Protein AF-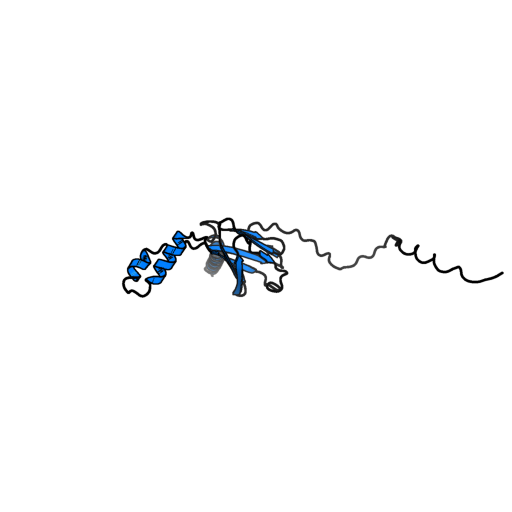A0A2V8QCX3-F1 (afdb_monomer_lite)

pLDDT: mean 70.89, std 20.37, range [37.56, 96.25]

Sequence (192 aa):
MKHTKYFTLAVVAAAVFAFAQIAQGQTEGKLANMTAGTGSVRWDIAVSNAGGTLTITAPDGRVFRKAFRGGASPEINLSDKQFDSLPDGVYNYELRLTPVLTAAQKEALMKARGNDDDPESERAARKRPSIPAMSQSGSFAIVNGGIIGPGAIEGQRTASKPAGETTQPQPTRVSANTVQRLRNHRFSLLRT

Foldseek 3Di:
DPCPVVVVVVVVVVVVVVVVVQPPQAPPDCQWDWAFEFFKIKTHGPDFFQWWKKWKAAPVRDIDIDTTGTPDIDMDGCPDPVNDPGDWDKMKMKIWTHHDDDPVLVVLVVVLVVCPPPPCSVVVVVVRDDDDGPMGMHMWTADPSGIGDVNYDPPPPPPPPDDDDDDDDDDDDDDPPPPPPPPPPDDDDDDD

Structure (mmCIF, N/CA/C/O backbone):
data_AF-A0A2V8QCX3-F1
#
_entry.id   AF-A0A2V8QCX3-F1
#
loop_
_atom_site.group_PDB
_atom_site.id
_atom_site.type_symbol
_atom_site.label_atom_id
_atom_site.label_alt_id
_atom_site.label_comp_id
_atom_site.label_asym_id
_atom_site.label_entity_id
_atom_site.label_seq_id
_atom_site.pdbx_PDB_ins_code
_atom_site.Cartn_x
_atom_site.Cartn_y
_atom_site.Cartn_z
_atom_site.occupancy
_atom_site.B_iso_or_equiv
_atom_site.auth_seq_id
_atom_site.auth_comp_id
_atom_site.auth_asym_id
_atom_site.auth_atom_id
_atom_site.pdbx_PDB_model_num
ATOM 1 N N . MET A 1 1 ? 11.013 -42.304 -29.923 1.00 48.66 1 MET A N 1
ATOM 2 C CA . MET A 1 1 ? 11.057 -40.831 -29.747 1.00 48.66 1 MET A CA 1
ATOM 3 C C . MET A 1 1 ? 9.658 -40.194 -29.855 1.00 48.66 1 MET A C 1
ATOM 5 O O . MET A 1 1 ? 9.438 -39.339 -30.701 1.00 48.66 1 MET A O 1
ATOM 9 N N . LYS A 1 2 ? 8.681 -40.610 -29.028 1.00 52.16 2 LYS A N 1
ATOM 10 C CA . LYS A 1 2 ? 7.285 -40.108 -29.094 1.00 52.16 2 LYS A CA 1
ATOM 11 C C . LYS A 1 2 ? 6.838 -39.300 -27.863 1.00 52.16 2 LYS A C 1
ATOM 13 O O . LYS A 1 2 ? 5.790 -38.676 -27.916 1.00 52.16 2 LYS A O 1
ATOM 18 N N . HIS A 1 3 ? 7.638 -39.244 -26.794 1.00 51.00 3 HIS A N 1
ATOM 19 C CA . HIS A 1 3 ? 7.240 -38.608 -25.525 1.00 51.00 3 HIS A CA 1
ATOM 20 C C . HIS A 1 3 ? 7.735 -37.163 -25.343 1.00 51.00 3 HIS A C 1
ATOM 22 O O . HIS A 1 3 ? 7.230 -36.443 -24.489 1.00 51.00 3 HIS A O 1
ATOM 28 N N . THR A 1 4 ? 8.655 -36.690 -26.189 1.00 50.56 4 THR A N 1
ATOM 29 C CA . THR A 1 4 ? 9.273 -35.358 -26.062 1.00 50.56 4 THR A CA 1
ATOM 30 C C . THR A 1 4 ? 8.287 -34.208 -26.299 1.00 50.56 4 THR A C 1
ATOM 32 O O . THR A 1 4 ? 8.430 -33.146 -25.701 1.00 50.56 4 THR A O 1
ATOM 35 N N . LYS A 1 5 ? 7.253 -34.430 -27.126 1.00 46.97 5 LYS A N 1
ATOM 36 C CA . LYS A 1 5 ? 6.217 -33.430 -27.449 1.00 46.97 5 LYS A CA 1
ATOM 37 C C . LYS A 1 5 ? 5.208 -33.230 -26.313 1.00 46.97 5 LYS A C 1
ATOM 39 O O . LYS A 1 5 ? 4.736 -32.122 -26.095 1.00 46.97 5 LYS A O 1
ATOM 44 N N . TYR A 1 6 ? 4.909 -34.291 -25.565 1.00 52.97 6 TYR A N 1
ATOM 45 C CA . TYR A 1 6 ? 3.999 -34.222 -24.417 1.00 52.97 6 TYR A CA 1
ATOM 46 C C . TYR A 1 6 ? 4.675 -33.585 -23.198 1.00 52.97 6 TYR A C 1
ATOM 48 O O . TYR A 1 6 ? 4.024 -32.884 -22.430 1.00 52.97 6 TYR A O 1
ATOM 56 N N . PHE A 1 7 ? 5.993 -33.761 -23.068 1.00 48.50 7 PHE A N 1
ATOM 57 C CA . PHE A 1 7 ? 6.780 -33.144 -22.002 1.00 48.50 7 PHE A CA 1
ATOM 58 C C . PHE A 1 7 ? 6.905 -31.621 -22.177 1.00 48.50 7 PHE A C 1
ATOM 60 O O . PHE A 1 7 ? 6.760 -30.873 -21.217 1.00 48.50 7 PHE A O 1
ATOM 67 N N . THR A 1 8 ? 7.088 -31.139 -23.411 1.00 52.72 8 THR A N 1
ATOM 68 C CA . THR A 1 8 ? 7.124 -29.692 -23.705 1.00 52.72 8 THR A CA 1
ATOM 69 C C . THR A 1 8 ? 5.761 -29.024 -23.521 1.00 52.72 8 THR A C 1
ATOM 71 O O . THR A 1 8 ? 5.697 -27.919 -22.989 1.00 52.72 8 THR A O 1
ATOM 74 N N . LEU A 1 9 ? 4.663 -29.702 -23.874 1.00 49.34 9 LEU A N 1
ATOM 75 C CA . LEU A 1 9 ? 3.309 -29.176 -23.666 1.00 49.34 9 LEU A CA 1
ATOM 76 C C . LEU A 1 9 ? 2.955 -29.043 -22.171 1.00 49.34 9 LEU A C 1
ATOM 78 O O . LEU A 1 9 ? 2.335 -28.062 -21.764 1.00 49.34 9 LEU A O 1
ATOM 82 N N . ALA A 1 10 ? 3.390 -30.001 -21.346 1.00 52.31 10 ALA A N 1
ATOM 83 C CA . ALA A 1 10 ? 3.157 -29.986 -19.902 1.00 52.31 10 ALA A CA 1
ATOM 84 C C . ALA A 1 10 ? 3.918 -28.853 -19.185 1.00 52.31 10 ALA A C 1
ATOM 86 O O . ALA A 1 10 ? 3.377 -28.230 -18.273 1.00 52.31 10 ALA A O 1
ATOM 87 N N . VAL A 1 11 ? 5.140 -28.532 -19.628 1.00 55.31 11 VAL A N 1
ATOM 88 C CA . VAL A 1 11 ? 5.944 -27.435 -19.057 1.00 55.31 11 VAL A CA 1
ATOM 89 C C . VAL A 1 11 ? 5.349 -26.062 -19.392 1.00 55.31 11 VAL A C 1
ATOM 91 O O . VAL A 1 11 ? 5.301 -25.188 -18.528 1.00 55.31 11 VAL A O 1
ATOM 94 N N . VAL A 1 12 ? 4.823 -25.875 -20.607 1.00 56.34 12 VAL A N 1
ATOM 95 C CA . VAL A 1 12 ? 4.142 -24.624 -20.989 1.00 56.34 12 VAL A CA 1
ATOM 96 C C . VAL A 1 12 ? 2.838 -24.441 -20.204 1.00 56.34 12 VAL A C 1
ATOM 98 O O . VAL A 1 12 ? 2.567 -23.344 -19.721 1.00 56.34 12 VAL A O 1
ATOM 101 N N . ALA A 1 13 ? 2.058 -25.508 -19.998 1.00 52.94 13 ALA A N 1
ATOM 102 C CA . ALA A 1 13 ? 0.833 -25.443 -19.198 1.00 52.94 13 ALA A CA 1
ATOM 103 C C . ALA A 1 13 ? 1.108 -25.107 -17.718 1.00 52.94 13 ALA A C 1
ATOM 105 O O . ALA 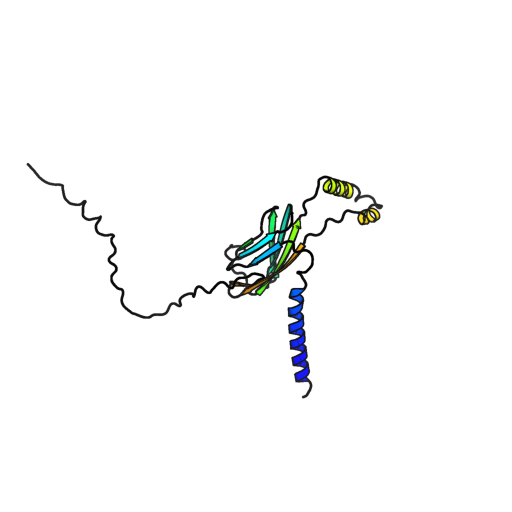A 1 13 ? 0.381 -24.309 -17.126 1.00 52.94 13 ALA A O 1
ATOM 106 N N . ALA A 1 14 ? 2.186 -25.645 -17.137 1.00 52.38 14 ALA A N 1
ATOM 107 C CA . ALA A 1 14 ? 2.608 -25.315 -15.775 1.00 52.38 14 ALA A CA 1
ATOM 108 C C . ALA A 1 14 ? 3.078 -23.853 -15.639 1.00 52.38 14 ALA A C 1
ATOM 110 O O . ALA A 1 14 ? 2.770 -23.200 -14.642 1.00 52.38 14 ALA A O 1
ATOM 111 N N . ALA A 1 15 ? 3.756 -23.308 -16.656 1.00 52.41 15 ALA A N 1
ATOM 112 C CA . ALA A 1 15 ? 4.163 -21.903 -16.672 1.00 52.41 15 ALA A CA 1
ATOM 113 C C . ALA A 1 15 ? 2.956 -20.949 -16.736 1.00 52.41 15 ALA A C 1
ATOM 115 O O . ALA A 1 15 ? 2.920 -19.960 -16.009 1.00 52.41 15 ALA A O 1
ATOM 116 N N . VAL A 1 16 ? 1.924 -21.265 -17.529 1.00 54.12 16 VAL A N 1
ATOM 117 C CA . VAL A 1 16 ? 0.690 -20.456 -17.599 1.00 54.12 16 VAL A CA 1
ATOM 118 C C . VAL A 1 16 ? -0.094 -20.502 -16.278 1.00 54.12 16 VAL A C 1
ATOM 120 O O . VAL A 1 16 ? -0.638 -19.484 -15.849 1.00 54.12 16 VAL A O 1
ATOM 123 N N . PHE A 1 17 ? -0.102 -21.643 -15.581 1.00 46.66 17 PHE A N 1
ATOM 124 C CA . PHE A 1 17 ? -0.777 -21.771 -14.284 1.00 46.66 17 PHE A CA 1
ATOM 125 C C . PHE A 1 17 ? -0.072 -20.997 -13.155 1.00 46.66 17 PHE A C 1
ATOM 127 O O . PHE A 1 17 ? -0.740 -20.486 -12.257 1.00 46.66 17 PHE A O 1
ATOM 134 N N . ALA A 1 18 ? 1.257 -20.844 -13.220 1.00 47.25 18 ALA A N 1
ATOM 135 C CA . ALA A 1 18 ? 2.018 -20.044 -12.258 1.00 47.25 18 ALA A CA 1
ATOM 136 C C . ALA A 1 18 ? 1.748 -18.530 -12.390 1.00 47.25 18 ALA A C 1
ATOM 138 O O . ALA A 1 18 ? 1.735 -17.824 -11.384 1.00 47.25 18 ALA A O 1
ATOM 139 N N . PHE A 1 19 ? 1.458 -18.030 -13.598 1.00 48.69 19 PHE A N 1
ATOM 140 C CA . PHE A 1 19 ? 1.077 -16.624 -13.804 1.00 48.69 19 PHE A CA 1
ATOM 141 C C . PHE A 1 19 ? -0.384 -16.324 -13.421 1.00 48.69 19 PHE A C 1
ATOM 143 O O . PHE A 1 19 ? -0.695 -15.199 -13.033 1.00 48.69 19 PHE A O 1
ATOM 150 N N . ALA A 1 20 ? -1.285 -17.311 -13.469 1.00 43.12 20 ALA A N 1
ATOM 151 C CA . ALA A 1 20 ? -2.703 -17.116 -13.144 1.00 43.12 20 ALA A CA 1
ATOM 152 C C . ALA A 1 20 ? -2.982 -16.911 -11.638 1.00 43.12 20 ALA A C 1
ATOM 154 O O . ALA A 1 20 ? -4.004 -16.331 -11.271 1.00 43.12 20 ALA A O 1
ATOM 155 N N . GLN A 1 21 ? -2.062 -17.324 -10.758 1.00 44.06 21 GLN A N 1
ATOM 156 C CA . GLN A 1 21 ? -2.172 -17.118 -9.304 1.00 44.06 21 GLN A CA 1
ATOM 157 C C . GLN A 1 21 ? -2.014 -15.641 -8.886 1.00 44.06 21 GLN A C 1
ATOM 159 O O . GLN A 1 21 ? -2.349 -15.277 -7.764 1.00 44.06 21 GLN A O 1
ATOM 164 N N . ILE A 1 22 ? -1.567 -14.762 -9.791 1.00 51.12 22 ILE A N 1
ATOM 165 C CA . ILE A 1 22 ? -1.372 -13.326 -9.524 1.00 51.12 22 ILE A CA 1
ATOM 166 C C . ILE A 1 22 ? -2.720 -12.575 -9.413 1.00 51.12 22 ILE A C 1
ATOM 168 O O . ILE A 1 22 ? -2.787 -11.481 -8.860 1.00 51.12 22 ILE A O 1
ATOM 172 N N . ALA A 1 23 ? -3.828 -13.165 -9.880 1.00 46.44 23 ALA A N 1
ATOM 173 C CA . ALA A 1 23 ? -5.129 -12.490 -9.942 1.00 46.44 23 ALA A CA 1
ATOM 174 C C . ALA A 1 23 ? -6.023 -12.660 -8.694 1.00 46.44 23 ALA A C 1
ATOM 176 O O . ALA A 1 23 ? -7.024 -11.956 -8.570 1.00 46.44 23 ALA A O 1
ATOM 177 N N . GLN A 1 24 ? -5.709 -13.571 -7.764 1.00 42.44 24 GLN A N 1
ATOM 178 C CA . GLN A 1 24 ? -6.655 -13.957 -6.700 1.00 42.44 24 GLN A CA 1
ATOM 179 C C . GLN A 1 24 ? -6.600 -13.103 -5.415 1.00 42.44 24 GLN A C 1
ATOM 181 O O . GLN A 1 24 ? -7.302 -13.403 -4.456 1.00 42.44 24 GLN A O 1
ATOM 186 N N . GLY A 1 25 ? -5.826 -12.013 -5.383 1.00 44.59 25 GLY A N 1
ATOM 187 C CA . GLY A 1 25 ? -5.695 -11.155 -4.192 1.00 44.59 25 GLY A CA 1
ATOM 188 C C . GLY A 1 25 ? -6.652 -9.956 -4.095 1.00 44.59 25 GLY A C 1
ATOM 189 O O . GLY A 1 25 ? -6.566 -9.208 -3.124 1.00 44.59 25 GLY A O 1
ATOM 190 N N . GLN A 1 26 ? -7.522 -9.712 -5.087 1.00 49.50 26 GLN A N 1
ATOM 191 C CA . GLN A 1 26 ? -8.236 -8.425 -5.213 1.00 49.50 26 GLN A CA 1
ATOM 192 C C . GLN A 1 26 ? -9.721 -8.406 -4.803 1.00 49.50 26 GLN A C 1
ATOM 194 O O . GLN A 1 26 ? -10.343 -7.347 -4.902 1.00 49.50 26 GLN A O 1
ATOM 199 N N . THR A 1 27 ? -10.317 -9.510 -4.345 1.00 42.69 27 THR A N 1
ATOM 200 C CA . THR A 1 27 ? -11.787 -9.660 -4.424 1.00 42.69 27 THR A CA 1
ATOM 201 C C . THR A 1 27 ? -12.593 -9.649 -3.127 1.00 42.69 27 THR A C 1
ATOM 203 O O . THR A 1 27 ? -13.779 -9.953 -3.189 1.00 42.69 27 THR A O 1
ATOM 206 N N . GLU A 1 28 ? -12.053 -9.216 -1.986 1.00 47.88 28 GLU A N 1
ATOM 207 C CA . GLU A 1 28 ? -12.898 -8.907 -0.818 1.00 47.88 28 GLU A CA 1
ATOM 208 C C . GLU A 1 28 ? -12.507 -7.568 -0.178 1.00 47.88 28 GLU A C 1
ATOM 210 O O . GLU A 1 28 ? -11.423 -7.411 0.373 1.00 47.88 28 GLU A O 1
ATOM 215 N N . GLY A 1 29 ? -13.405 -6.578 -0.285 1.00 63.12 29 GLY A N 1
ATOM 216 C CA . GLY A 1 29 ? -13.311 -5.288 0.407 1.00 63.12 29 GLY A CA 1
ATOM 217 C C . GLY A 1 29 ? -12.163 -4.386 -0.054 1.00 63.12 29 GLY A C 1
ATOM 218 O O . GLY A 1 29 ? -11.187 -4.210 0.665 1.00 63.12 29 GLY A O 1
ATOM 219 N N . LYS A 1 30 ? -12.288 -3.751 -1.228 1.00 83.38 30 LYS A N 1
ATOM 220 C CA . LYS A 1 30 ? -11.299 -2.774 -1.720 1.00 83.38 30 LYS A CA 1
ATOM 221 C C . LYS A 1 30 ? -11.122 -1.626 -0.712 1.00 83.38 30 LYS A C 1
ATOM 223 O O . LYS A 1 30 ? -12.008 -0.790 -0.558 1.00 83.38 30 LYS A O 1
ATOM 228 N N . LEU A 1 31 ? -9.970 -1.581 -0.043 1.00 89.19 31 LEU A N 1
ATOM 229 C CA . LEU A 1 31 ? -9.630 -0.579 0.975 1.00 89.19 31 LEU A CA 1
ATOM 230 C C . LEU A 1 31 ? -8.990 0.670 0.363 1.00 89.19 31 LEU A C 1
ATOM 232 O O . LEU A 1 31 ? -9.136 1.770 0.894 1.00 89.19 31 LEU A O 1
ATOM 236 N N . ALA A 1 32 ? -8.268 0.498 -0.742 1.00 91.75 32 ALA A N 1
ATOM 237 C CA . ALA A 1 32 ? -7.566 1.555 -1.448 1.00 91.75 32 ALA A CA 1
ATOM 238 C C . ALA A 1 32 ? -7.547 1.328 -2.966 1.00 91.75 32 ALA A C 1
ATOM 240 O O . ALA A 1 32 ? -7.506 0.194 -3.459 1.00 91.75 32 ALA A O 1
ATOM 241 N N . ASN A 1 33 ? -7.527 2.430 -3.711 1.00 91.81 33 ASN A N 1
ATOM 242 C CA . ASN A 1 33 ? -7.246 2.451 -5.140 1.00 91.81 33 ASN A CA 1
ATOM 243 C C . ASN A 1 33 ? -5.743 2.653 -5.337 1.00 91.81 33 ASN A C 1
ATOM 245 O O . ASN A 1 33 ? -5.200 3.645 -4.869 1.00 91.81 33 ASN A O 1
ATOM 249 N N . MET A 1 34 ? -5.072 1.727 -6.021 1.00 91.56 34 MET A N 1
ATOM 250 C CA . MET A 1 34 ? -3.689 1.941 -6.441 1.00 91.56 34 MET A CA 1
ATOM 251 C C . MET A 1 34 ? -3.677 2.592 -7.822 1.00 91.56 34 MET A C 1
ATOM 253 O O . MET A 1 34 ? -4.361 2.116 -8.727 1.00 91.56 34 MET A O 1
ATOM 257 N N . THR A 1 35 ? -2.884 3.645 -7.972 1.00 91.19 35 THR A N 1
ATOM 258 C CA . THR A 1 35 ? -2.628 4.332 -9.237 1.00 91.19 35 THR A CA 1
ATOM 259 C C . THR A 1 35 ? -1.131 4.335 -9.510 1.00 91.19 35 THR A C 1
ATOM 261 O O . THR A 1 35 ? -0.349 4.799 -8.676 1.00 91.19 35 THR A O 1
ATOM 264 N N . ALA A 1 36 ? -0.739 3.827 -10.674 1.00 89.31 36 ALA A N 1
ATOM 265 C CA . ALA A 1 36 ? 0.634 3.868 -11.161 1.00 89.31 36 ALA A CA 1
ATOM 266 C C . ALA A 1 36 ? 0.794 5.011 -12.176 1.00 89.31 36 ALA A C 1
ATOM 268 O O . ALA A 1 36 ? 0.060 5.078 -13.160 1.00 89.31 36 ALA A O 1
ATOM 269 N N . GLY A 1 37 ? 1.735 5.918 -11.920 1.00 85.12 37 GLY A N 1
ATOM 270 C CA . GLY A 1 37 ? 2.143 6.986 -12.832 1.00 85.12 37 GLY A CA 1
ATOM 271 C C . GLY A 1 37 ? 3.518 6.721 -13.450 1.00 85.12 37 GLY A C 1
ATOM 272 O O . GLY A 1 37 ? 4.116 5.669 -13.252 1.00 85.12 37 GLY A O 1
ATOM 273 N N . THR A 1 38 ? 4.057 7.706 -14.172 1.00 81.06 38 THR A N 1
ATOM 274 C CA . THR A 1 38 ? 5.325 7.576 -14.919 1.00 81.06 38 THR A CA 1
ATOM 275 C C . THR A 1 38 ? 6.550 7.314 -14.032 1.00 81.06 38 THR A C 1
ATOM 277 O O . THR A 1 38 ? 7.528 6.747 -14.503 1.00 81.06 38 THR A O 1
ATOM 280 N N . GLY A 1 39 ? 6.511 7.698 -12.755 1.00 86.69 39 GLY A N 1
ATOM 281 C CA . GLY A 1 39 ? 7.615 7.483 -11.811 1.00 86.69 39 GLY A CA 1
ATOM 282 C C . GLY A 1 39 ? 7.179 7.362 -10.354 1.00 86.69 39 GLY A C 1
ATOM 283 O O . GLY A 1 39 ? 8.026 7.351 -9.466 1.00 86.69 39 GLY A O 1
ATOM 284 N N . SER A 1 40 ? 5.873 7.272 -10.091 1.00 91.38 40 SER A N 1
ATOM 285 C CA . SER A 1 40 ? 5.362 7.066 -8.741 1.00 91.38 40 SER A CA 1
ATOM 286 C C . SER A 1 40 ? 4.184 6.103 -8.702 1.00 91.38 40 SER A C 1
ATOM 288 O O . SER A 1 40 ? 3.437 5.951 -9.670 1.00 91.38 40 SER A O 1
ATOM 290 N N . VAL A 1 41 ? 4.034 5.430 -7.564 1.00 92.94 41 VAL A N 1
ATOM 291 C CA . VAL A 1 41 ? 2.854 4.626 -7.235 1.00 92.94 41 VAL A CA 1
ATOM 292 C C . VAL A 1 41 ? 2.212 5.226 -6.007 1.00 92.94 41 VAL A C 1
ATOM 294 O O . VAL A 1 41 ? 2.880 5.439 -4.994 1.00 92.94 41 VAL A O 1
ATOM 297 N N . ARG A 1 42 ? 0.909 5.468 -6.092 1.00 94.00 42 ARG A N 1
ATOM 298 C CA . ARG A 1 42 ? 0.112 6.044 -5.016 1.00 94.00 42 ARG A CA 1
ATOM 299 C C . ARG A 1 42 ? -1.055 5.132 -4.675 1.00 94.00 42 ARG A C 1
ATOM 301 O O . ARG A 1 42 ? -1.638 4.500 -5.555 1.00 94.00 42 ARG A O 1
ATOM 308 N N . TRP A 1 43 ? -1.390 5.078 -3.391 1.00 94.50 43 TRP A N 1
ATOM 309 C CA . TRP A 1 43 ? -2.552 4.357 -2.885 1.00 94.50 43 TRP A CA 1
ATOM 310 C C . TRP A 1 43 ? -3.526 5.345 -2.244 1.00 94.50 43 TRP A C 1
ATOM 312 O O . TRP A 1 43 ? -3.267 5.882 -1.167 1.00 94.50 43 TRP A O 1
ATOM 322 N N . ASP A 1 44 ? -4.662 5.565 -2.897 1.00 93.19 44 ASP A N 1
ATOM 323 C CA . ASP A 1 44 ? -5.748 6.396 -2.386 1.00 93.19 44 ASP A CA 1
ATOM 324 C C . ASP A 1 44 ? -6.664 5.557 -1.497 1.00 93.19 44 ASP A C 1
ATOM 326 O O . ASP A 1 44 ? -7.392 4.680 -1.972 1.00 93.19 44 ASP A O 1
ATOM 330 N N . ILE A 1 45 ? -6.613 5.809 -0.189 1.00 93.62 45 ILE A N 1
ATOM 331 C CA . ILE A 1 45 ? -7.384 5.051 0.798 1.00 93.62 45 ILE A CA 1
ATOM 332 C C . ILE A 1 45 ? -8.859 5.468 0.737 1.00 93.62 45 ILE A C 1
ATOM 334 O O . ILE A 1 45 ? -9.191 6.628 0.963 1.00 93.62 45 ILE A O 1
ATOM 338 N N . ALA A 1 46 ? -9.746 4.513 0.457 1.00 90.69 46 ALA A N 1
ATOM 339 C CA . ALA A 1 46 ? -11.181 4.746 0.275 1.00 90.69 46 ALA A CA 1
ATOM 340 C C . ALA A 1 46 ? -12.001 4.569 1.567 1.00 90.69 46 ALA A C 1
ATOM 342 O O . ALA A 1 46 ? -13.186 4.896 1.604 1.00 90.69 46 ALA A O 1
ATOM 343 N N . VAL A 1 47 ? -11.384 4.043 2.627 1.00 89.75 47 VAL A N 1
ATOM 344 C CA . VAL A 1 47 ? -12.038 3.712 3.902 1.00 89.75 47 VAL A CA 1
ATOM 345 C C . VAL A 1 47 ? -11.487 4.546 5.059 1.00 89.75 47 VAL A C 1
ATOM 347 O O . VAL A 1 47 ? -10.309 4.916 5.080 1.00 89.75 47 VAL A O 1
ATOM 350 N N . SER A 1 48 ? -12.327 4.816 6.063 1.00 89.94 48 SER A N 1
ATOM 351 C CA . SER A 1 48 ? -11.899 5.517 7.280 1.00 89.94 48 SER A CA 1
ATOM 352 C C . SER A 1 48 ? -10.841 4.706 8.031 1.00 89.94 48 SER A C 1
ATOM 354 O O . SER A 1 48 ? -11.007 3.509 8.266 1.00 89.94 48 SER A O 1
ATOM 356 N N . ASN A 1 49 ? -9.736 5.356 8.392 1.00 91.56 49 ASN A N 1
ATOM 357 C CA . ASN A 1 49 ? -8.582 4.724 9.020 1.00 91.56 49 ASN A CA 1
ATOM 358 C C . ASN A 1 49 ? -7.837 5.719 9.923 1.00 91.56 49 ASN A C 1
ATOM 360 O O . ASN A 1 49 ? -7.859 6.929 9.702 1.00 91.56 49 ASN A O 1
ATOM 364 N N . ALA A 1 50 ? -7.141 5.194 10.929 1.00 91.56 50 ALA A N 1
ATOM 365 C CA . ALA A 1 50 ? -6.260 5.959 11.811 1.00 91.56 50 ALA A CA 1
ATOM 366 C C . ALA A 1 50 ? -4.814 6.061 11.273 1.00 91.56 50 ALA A C 1
ATOM 368 O O . ALA A 1 50 ? -3.946 6.648 11.921 1.00 91.56 50 ALA A O 1
ATOM 369 N N . GLY A 1 51 ? -4.551 5.497 10.093 1.00 93.81 51 GLY A N 1
ATOM 370 C CA . GLY A 1 51 ? -3.235 5.340 9.482 1.00 93.81 51 GLY A CA 1
ATOM 371 C C . GLY A 1 51 ? -2.979 3.889 9.106 1.00 93.81 51 GLY A C 1
ATOM 372 O O . GLY A 1 51 ? -3.910 3.086 9.034 1.00 93.81 51 GLY A O 1
ATOM 373 N N . GLY A 1 52 ? -1.718 3.541 8.887 1.00 94.81 52 GLY A N 1
ATOM 374 C CA . GLY A 1 52 ? -1.359 2.182 8.516 1.00 94.81 52 GLY A CA 1
ATOM 375 C C . GLY A 1 52 ? 0.101 2.014 8.135 1.00 94.81 52 GLY A C 1
ATOM 376 O O . GLY A 1 52 ? 0.930 2.906 8.328 1.00 94.81 52 GLY A O 1
ATOM 377 N N . THR A 1 53 ? 0.387 0.852 7.561 1.00 96.12 53 THR A N 1
ATOM 378 C CA . THR A 1 53 ? 1.700 0.473 7.050 1.00 96.12 53 THR A CA 1
ATOM 379 C C . THR A 1 53 ? 1.550 -0.071 5.640 1.00 96.12 53 THR A C 1
ATOM 381 O O . THR A 1 53 ? 0.778 -0.999 5.403 1.00 96.12 53 THR A O 1
ATOM 384 N N . LEU A 1 54 ? 2.321 0.486 4.712 1.00 96.12 54 LEU A N 1
ATOM 385 C CA . LEU A 1 54 ? 2.544 -0.075 3.389 1.00 96.12 54 LEU A CA 1
ATOM 386 C C . LEU A 1 54 ? 3.838 -0.889 3.420 1.00 96.12 54 LEU A C 1
ATOM 388 O O . LEU A 1 54 ? 4.889 -0.364 3.790 1.00 96.12 54 LEU A O 1
ATOM 392 N N . THR A 1 55 ? 3.757 -2.157 3.038 1.00 96.25 55 THR A N 1
ATOM 393 C CA . THR A 1 55 ? 4.906 -3.046 2.855 1.00 96.25 55 THR A CA 1
ATOM 394 C C . THR A 1 55 ? 5.026 -3.389 1.382 1.00 96.25 55 THR A C 1
ATOM 396 O O . THR A 1 55 ? 4.026 -3.727 0.762 1.00 96.25 55 THR A O 1
ATOM 399 N N . ILE A 1 56 ? 6.229 -3.309 0.823 1.00 95.38 56 ILE A N 1
ATOM 400 C CA . ILE A 1 56 ? 6.507 -3.684 -0.563 1.00 95.38 56 ILE A CA 1
ATOM 401 C C . ILE A 1 56 ? 7.685 -4.630 -0.604 1.00 95.38 56 ILE A C 1
ATOM 403 O O . ILE A 1 56 ? 8.730 -4.328 -0.037 1.00 95.38 56 ILE A O 1
ATOM 407 N N . THR A 1 57 ? 7.520 -5.730 -1.320 1.00 95.56 57 THR A N 1
ATOM 408 C CA . THR A 1 57 ? 8.560 -6.713 -1.586 1.00 95.56 57 THR A CA 1
ATOM 409 C C . THR A 1 57 ? 8.978 -6.601 -3.044 1.00 95.56 57 THR A C 1
ATOM 411 O O . THR A 1 57 ? 8.152 -6.736 -3.949 1.00 95.56 57 THR A O 1
ATOM 414 N N . ALA A 1 58 ? 10.259 -6.329 -3.253 1.00 94.50 58 ALA A N 1
ATOM 415 C CA . ALA A 1 58 ? 10.893 -6.222 -4.554 1.00 94.50 58 ALA A CA 1
ATOM 416 C C . ALA A 1 58 ? 11.215 -7.602 -5.162 1.00 94.50 58 ALA A C 1
ATOM 418 O O . ALA A 1 58 ? 11.278 -8.593 -4.427 1.00 94.50 58 ALA A O 1
ATOM 419 N N . PRO A 1 59 ? 11.481 -7.671 -6.481 1.00 93.81 59 PRO A N 1
ATOM 420 C CA . PRO A 1 59 ? 11.859 -8.912 -7.166 1.00 93.81 59 PRO A CA 1
ATOM 421 C C . PRO A 1 59 ? 13.125 -9.570 -6.604 1.00 93.81 59 PRO A C 1
ATOM 423 O O . PRO A 1 59 ? 13.265 -10.788 -6.637 1.00 93.81 59 PRO A O 1
ATOM 426 N N . ASP A 1 60 ? 14.042 -8.761 -6.075 1.00 92.81 60 ASP A N 1
ATOM 427 C CA . ASP A 1 60 ? 15.294 -9.196 -5.448 1.00 92.81 60 ASP A CA 1
ATOM 428 C C . ASP A 1 60 ? 15.127 -9.603 -3.970 1.00 92.81 60 ASP A C 1
ATOM 430 O O . ASP A 1 60 ? 16.104 -9.917 -3.292 1.00 92.81 60 ASP A O 1
ATOM 434 N N . GLY A 1 61 ? 13.892 -9.590 -3.456 1.00 91.81 61 GLY A N 1
ATOM 435 C CA . GLY A 1 61 ? 13.561 -9.933 -2.077 1.00 91.81 61 GLY A CA 1
ATOM 436 C C . GLY A 1 61 ? 13.710 -8.785 -1.077 1.00 91.81 61 GLY A C 1
ATOM 437 O O . GLY A 1 61 ? 13.387 -8.976 0.098 1.00 91.81 61 GLY A O 1
ATOM 438 N N . ARG A 1 62 ? 14.149 -7.584 -1.490 1.00 93.19 62 ARG A N 1
ATOM 439 C CA . ARG A 1 62 ? 14.174 -6.419 -0.589 1.00 93.19 62 ARG A CA 1
ATOM 440 C C . ARG A 1 62 ? 12.764 -6.055 -0.142 1.00 93.19 62 ARG A C 1
ATOM 442 O O . ARG A 1 62 ? 11.827 -6.065 -0.935 1.00 93.19 62 ARG A O 1
ATOM 449 N N . VAL A 1 63 ? 12.625 -5.679 1.129 1.00 94.00 63 VAL A N 1
ATOM 450 C CA . VAL A 1 63 ? 11.341 -5.284 1.718 1.00 94.00 63 VAL A CA 1
ATOM 451 C C . VAL A 1 63 ? 11.398 -3.839 2.193 1.00 94.00 63 VAL A C 1
ATOM 453 O O . VAL A 1 63 ? 12.207 -3.483 3.048 1.00 94.00 63 VAL A O 1
ATOM 456 N N . PHE A 1 64 ? 10.488 -3.017 1.685 1.00 93.38 64 PHE A N 1
ATOM 457 C CA . PHE A 1 64 ? 10.309 -1.624 2.070 1.00 93.38 64 PHE A CA 1
ATOM 458 C C . PHE A 1 64 ? 9.060 -1.492 2.930 1.00 93.38 64 PHE A C 1
ATOM 460 O O . PHE A 1 64 ? 8.000 -1.991 2.564 1.00 93.38 64 PHE A O 1
ATOM 467 N N . ARG A 1 65 ? 9.166 -0.807 4.071 1.00 94.81 65 ARG A N 1
ATOM 468 C CA . ARG A 1 65 ? 8.023 -0.524 4.946 1.00 94.81 65 ARG A CA 1
ATOM 469 C C . ARG A 1 65 ? 7.889 0.972 5.161 1.00 94.81 65 ARG A C 1
ATOM 471 O O . ARG A 1 65 ? 8.858 1.631 5.526 1.00 94.81 65 ARG A O 1
ATOM 478 N N . LYS A 1 66 ? 6.681 1.494 4.966 1.00 93.56 66 LYS A N 1
ATOM 479 C CA . LYS A 1 66 ? 6.352 2.908 5.155 1.00 93.56 66 LYS A CA 1
ATOM 480 C C . LYS A 1 66 ? 5.091 3.032 5.997 1.00 93.56 66 LYS A C 1
ATOM 482 O O . LYS A 1 66 ? 4.010 2.627 5.573 1.00 93.56 66 LYS A O 1
ATOM 487 N N . ALA A 1 67 ? 5.239 3.586 7.195 1.00 94.94 67 ALA A N 1
ATOM 488 C CA . ALA A 1 67 ? 4.108 3.950 8.037 1.00 94.94 67 ALA A CA 1
ATOM 489 C C . ALA A 1 67 ? 3.516 5.289 7.575 1.00 94.94 67 ALA A C 1
ATOM 491 O O . ALA A 1 67 ? 4.244 6.181 7.135 1.00 94.94 67 ALA A O 1
ATOM 492 N N . PHE A 1 68 ? 2.202 5.441 7.697 1.00 94.94 68 PHE A N 1
ATOM 493 C CA . PHE A 1 68 ? 1.495 6.678 7.379 1.00 94.94 68 PHE A CA 1
ATOM 494 C C . PHE A 1 68 ? 0.360 6.931 8.375 1.00 94.94 68 PHE A C 1
ATOM 496 O O . PHE A 1 68 ? -0.127 6.021 9.048 1.00 94.94 68 PHE A O 1
ATOM 503 N N . ARG A 1 69 ? -0.040 8.198 8.499 1.00 94.56 69 ARG A N 1
ATOM 504 C CA . ARG A 1 69 ? -1.114 8.636 9.402 1.00 94.56 69 ARG A CA 1
ATOM 505 C C . ARG A 1 69 ? -2.473 8.612 8.705 1.00 94.56 69 ARG A C 1
ATOM 507 O O . ARG A 1 69 ? -2.537 8.640 7.480 1.00 94.56 69 ARG A O 1
ATOM 514 N N . GLY A 1 70 ? -3.548 8.586 9.492 1.00 91.38 70 GLY A N 1
ATOM 515 C CA . GLY A 1 70 ? -4.914 8.655 8.970 1.00 91.38 70 GLY A CA 1
ATOM 516 C C . GLY A 1 70 ? -5.121 9.869 8.064 1.00 91.38 70 GLY A C 1
ATOM 517 O O . GLY A 1 70 ? -4.616 10.954 8.350 1.00 91.38 70 GLY A O 1
ATOM 518 N N . GLY A 1 71 ? -5.823 9.660 6.951 1.00 86.62 71 GLY A N 1
ATOM 519 C CA . GLY A 1 71 ? -6.050 10.678 5.919 1.00 86.62 71 GLY A CA 1
ATOM 520 C C . GLY A 1 71 ? -4.880 10.901 4.950 1.00 86.62 71 GLY A C 1
ATOM 521 O O . GLY A 1 71 ? -5.055 11.598 3.955 1.00 86.62 71 GLY A O 1
ATOM 522 N N . ALA A 1 72 ? -3.708 10.303 5.185 1.00 91.31 72 ALA A N 1
ATOM 523 C CA . ALA A 1 72 ? -2.607 10.338 4.227 1.00 91.31 72 ALA A CA 1
ATOM 524 C C . ALA A 1 72 ? -2.783 9.260 3.145 1.00 91.31 72 ALA A C 1
ATOM 526 O O . ALA A 1 72 ? -3.248 8.155 3.423 1.00 91.31 72 ALA A O 1
ATOM 527 N N . SER A 1 73 ? -2.356 9.571 1.920 1.00 91.88 73 SER A N 1
ATOM 528 C CA . SER A 1 73 ? -2.214 8.587 0.841 1.00 91.88 73 SER A CA 1
ATOM 529 C C . SER A 1 73 ? -0.738 8.209 0.740 1.00 91.88 73 SER A C 1
ATOM 531 O O . SER A 1 73 ? 0.073 9.082 0.421 1.00 91.88 73 SER A O 1
ATOM 533 N N . PRO A 1 74 ? -0.337 6.970 1.077 1.00 94.31 74 PRO A N 1
ATOM 534 C CA . PRO A 1 74 ? 1.048 6.576 0.905 1.00 94.31 74 PRO A CA 1
ATOM 535 C C . PRO A 1 74 ? 1.396 6.598 -0.586 1.00 94.31 74 PRO A C 1
ATOM 537 O O . PRO A 1 74 ? 0.607 6.198 -1.441 1.00 94.31 74 PRO A O 1
ATOM 540 N N . GLU A 1 75 ? 2.592 7.089 -0.879 1.00 93.38 75 GLU A N 1
ATOM 541 C CA . GLU A 1 75 ? 3.146 7.186 -2.224 1.00 93.38 75 GLU A CA 1
ATOM 542 C C . GLU A 1 75 ? 4.619 6.789 -2.188 1.00 93.38 75 GLU A C 1
ATOM 544 O O . GLU A 1 75 ? 5.312 6.989 -1.178 1.00 93.38 75 GLU A O 1
ATOM 549 N N . ILE A 1 76 ? 5.078 6.212 -3.291 1.00 91.44 76 ILE A N 1
ATOM 550 C CA . ILE A 1 76 ? 6.475 5.899 -3.556 1.00 91.44 76 ILE A CA 1
ATOM 551 C C . ILE A 1 76 ? 6.865 6.561 -4.854 1.00 91.44 76 ILE A C 1
ATOM 553 O O . ILE A 1 76 ? 6.172 6.392 -5.853 1.00 91.44 76 ILE A O 1
ATOM 557 N N . ASN A 1 77 ? 7.988 7.263 -4.829 1.00 91.06 77 ASN A N 1
ATOM 558 C CA . ASN A 1 77 ? 8.578 7.873 -5.998 1.00 91.06 77 ASN A CA 1
ATOM 559 C C . ASN A 1 77 ? 9.900 7.167 -6.315 1.00 91.06 77 ASN A C 1
ATOM 561 O O . ASN A 1 77 ? 10.744 7.008 -5.434 1.00 91.06 77 ASN A O 1
ATOM 565 N N . LEU A 1 78 ? 10.080 6.741 -7.564 1.00 87.44 78 LEU A N 1
ATOM 566 C CA . LEU A 1 78 ? 11.303 6.080 -8.020 1.00 87.44 78 LEU A CA 1
ATOM 567 C C . LEU A 1 78 ? 12.516 7.020 -8.012 1.00 87.44 78 LEU A C 1
ATOM 569 O O . LEU A 1 78 ? 13.645 6.547 -7.994 1.00 87.44 78 LEU A O 1
ATOM 573 N N . SER A 1 79 ? 12.302 8.342 -7.997 1.00 86.38 79 SER A N 1
ATOM 574 C CA . SER A 1 79 ? 13.391 9.316 -7.858 1.00 86.38 79 SER A CA 1
ATOM 575 C C . SER A 1 79 ? 13.877 9.493 -6.418 1.00 86.38 79 SER A C 1
ATOM 577 O O . SER A 1 79 ? 14.886 10.161 -6.191 1.00 86.38 79 SER A O 1
ATOM 579 N N . ASP A 1 80 ? 13.148 8.974 -5.427 1.00 87.62 80 ASP A N 1
ATOM 580 C CA . ASP A 1 80 ? 13.583 9.070 -4.039 1.00 87.62 80 ASP A CA 1
ATOM 581 C C . ASP A 1 80 ? 14.822 8.199 -3.841 1.00 87.62 80 ASP A C 1
ATOM 583 O O . ASP A 1 80 ? 14.853 7.041 -4.243 1.00 87.62 80 ASP A O 1
ATOM 587 N N . LYS A 1 81 ? 15.819 8.706 -3.113 1.00 83.88 81 LYS A N 1
ATOM 588 C CA . LYS A 1 81 ? 17.082 7.991 -2.851 1.00 83.88 81 LYS A CA 1
ATOM 589 C C . LYS A 1 81 ? 16.896 6.581 -2.265 1.00 83.88 81 LYS A C 1
ATOM 591 O O . LYS A 1 81 ? 17.737 5.712 -2.457 1.00 83.88 81 LYS A O 1
ATOM 596 N N . GLN A 1 82 ? 15.809 6.353 -1.528 1.00 80.69 82 GLN A N 1
ATOM 597 C CA . GLN A 1 82 ? 15.473 5.044 -0.957 1.00 80.69 82 GLN A CA 1
ATOM 598 C C . GLN A 1 82 ? 15.053 4.013 -2.023 1.00 80.69 82 GLN A C 1
ATOM 600 O O . GLN A 1 82 ? 15.194 2.811 -1.799 1.00 80.69 82 GLN A O 1
ATOM 605 N N . PHE A 1 83 ? 14.545 4.488 -3.158 1.00 81.75 83 PHE A N 1
ATOM 606 C CA . PHE A 1 83 ? 14.077 3.707 -4.300 1.00 81.75 83 PHE A CA 1
ATOM 607 C C . PHE A 1 83 ? 14.933 3.955 -5.551 1.00 81.75 83 PHE A C 1
ATOM 609 O O . PHE A 1 83 ? 14.557 3.561 -6.653 1.00 81.75 83 PHE A O 1
ATOM 616 N N . ASP A 1 84 ? 16.101 4.570 -5.374 1.00 78.25 84 ASP A N 1
ATOM 617 C CA . ASP A 1 84 ? 17.086 4.696 -6.432 1.00 78.25 84 ASP A CA 1
ATOM 618 C C . ASP A 1 84 ? 17.641 3.305 -6.775 1.00 78.25 84 ASP A C 1
ATOM 620 O O . ASP A 1 84 ? 17.866 2.464 -5.895 1.00 78.25 84 ASP A O 1
ATOM 624 N N . SER A 1 85 ? 17.843 3.050 -8.067 1.00 82.44 85 SER A N 1
ATOM 625 C CA . SER A 1 85 ? 18.362 1.775 -8.581 1.00 82.44 85 SER A CA 1
ATOM 626 C C . SER A 1 85 ? 17.543 0.539 -8.154 1.00 82.44 85 SER A C 1
ATOM 628 O O . SER A 1 85 ? 18.083 -0.516 -7.798 1.00 82.44 85 SER A O 1
ATOM 630 N N . LEU A 1 86 ? 16.214 0.655 -8.164 1.00 87.69 86 LEU A N 1
ATOM 631 C CA . LEU A 1 86 ? 15.319 -0.498 -8.065 1.00 87.69 86 LEU A CA 1
ATOM 632 C C . LEU A 1 86 ? 15.433 -1.392 -9.320 1.00 87.69 86 LEU A C 1
ATOM 634 O O . LEU A 1 86 ? 15.459 -0.859 -10.428 1.00 87.69 86 LEU A O 1
ATOM 638 N N . PRO A 1 87 ? 15.513 -2.730 -9.180 1.00 91.31 87 PRO A N 1
ATOM 639 C CA . PRO A 1 87 ? 15.547 -3.632 -10.318 1.00 91.31 87 PRO A CA 1
ATOM 640 C C . PRO A 1 87 ? 14.207 -3.636 -11.046 1.00 91.31 87 PRO A C 1
ATOM 642 O O . PRO A 1 87 ? 13.141 -3.541 -10.440 1.00 91.31 87 PRO A O 1
ATOM 645 N N . ASP A 1 88 ? 14.262 -3.856 -12.350 1.00 92.31 88 ASP A N 1
ATOM 646 C CA . ASP A 1 88 ? 13.064 -4.204 -13.094 1.00 92.31 88 ASP A CA 1
ATOM 647 C C . ASP A 1 88 ? 12.497 -5.549 -12.604 1.00 92.31 88 ASP A C 1
ATOM 649 O O . ASP A 1 88 ? 13.228 -6.468 -12.222 1.00 92.31 88 ASP A O 1
ATOM 653 N N . GLY A 1 89 ? 11.173 -5.672 -12.632 1.00 93.62 89 GLY A N 1
ATOM 654 C CA . GLY A 1 89 ? 10.452 -6.881 -12.251 1.00 93.62 89 GLY A CA 1
ATOM 655 C C . GLY A 1 89 ? 9.153 -6.597 -11.506 1.00 93.62 89 GLY A C 1
ATOM 656 O O . GLY A 1 89 ? 8.689 -5.461 -11.428 1.00 93.62 89 GLY A O 1
ATOM 657 N N . VAL A 1 90 ? 8.546 -7.661 -10.974 1.00 94.44 90 VAL A N 1
ATOM 658 C CA . VAL A 1 90 ? 7.266 -7.606 -10.256 1.00 94.44 90 VAL A CA 1
ATOM 659 C C . VAL A 1 90 ? 7.473 -7.299 -8.773 1.00 94.44 90 VAL A C 1
ATOM 661 O O . VAL A 1 90 ? 8.151 -8.029 -8.054 1.00 94.44 90 VAL A O 1
ATOM 664 N N . TYR A 1 91 ? 6.819 -6.241 -8.318 1.00 94.75 91 TYR A N 1
ATOM 665 C CA . TYR A 1 91 ? 6.739 -5.804 -6.935 1.00 94.75 91 TYR A CA 1
ATOM 666 C C . TYR A 1 91 ? 5.395 -6.211 -6.350 1.00 94.75 91 TYR A C 1
ATOM 668 O O . TYR A 1 91 ? 4.344 -5.943 -6.932 1.00 94.75 91 TYR A O 1
ATOM 676 N N . ASN A 1 92 ? 5.427 -6.808 -5.163 1.00 95.31 92 ASN A N 1
ATOM 677 C CA . ASN A 1 92 ? 4.225 -7.141 -4.407 1.00 95.31 92 ASN A CA 1
ATOM 678 C C . ASN A 1 92 ? 4.066 -6.152 -3.265 1.00 95.31 92 ASN A C 1
ATOM 680 O O . ASN A 1 92 ? 5.048 -5.814 -2.608 1.00 95.31 92 ASN A O 1
ATOM 684 N N . TYR A 1 93 ? 2.844 -5.710 -3.000 1.00 95.12 93 TYR A N 1
ATOM 685 C CA . TYR A 1 93 ? 2.557 -4.836 -1.877 1.00 95.12 93 TYR A CA 1
ATOM 686 C C . TYR A 1 93 ? 1.496 -5.425 -0.956 1.00 95.12 93 TYR A C 1
ATOM 688 O O . TYR A 1 93 ? 0.585 -6.140 -1.372 1.00 95.12 93 TYR A O 1
ATOM 696 N N . GLU A 1 94 ? 1.603 -5.047 0.310 1.00 95.50 94 GLU A N 1
ATOM 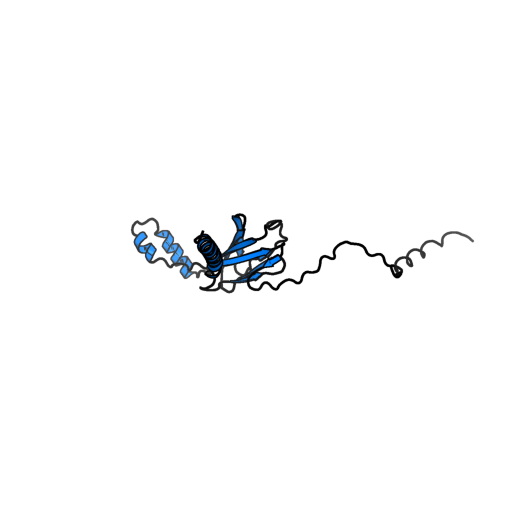697 C CA . GLU A 1 94 ? 0.616 -5.279 1.345 1.00 95.50 94 GLU A CA 1
ATOM 698 C C . GLU A 1 94 ? 0.358 -3.959 2.074 1.00 95.50 94 GLU A C 1
ATOM 700 O O . GLU A 1 94 ? 1.251 -3.351 2.667 1.00 95.50 94 GLU A O 1
ATOM 705 N N . LEU A 1 95 ? -0.886 -3.510 2.027 1.00 94.69 95 LEU A N 1
ATOM 706 C CA . LEU A 1 95 ? -1.390 -2.354 2.741 1.00 94.69 95 LEU A CA 1
ATOM 707 C C . LEU A 1 95 ? -2.139 -2.845 3.975 1.00 94.69 95 LEU A C 1
ATOM 709 O O . LEU A 1 95 ? -3.138 -3.544 3.842 1.00 94.69 95 LEU A O 1
ATOM 713 N N . ARG A 1 96 ? -1.691 -2.453 5.167 1.00 94.38 96 ARG A N 1
ATOM 714 C CA . ARG A 1 96 ? -2.374 -2.730 6.437 1.00 94.38 96 ARG A CA 1
ATOM 715 C C . ARG A 1 96 ? -2.864 -1.428 7.046 1.00 94.38 96 ARG A C 1
ATOM 717 O O . ARG A 1 96 ? -2.052 -0.561 7.357 1.00 94.38 96 ARG A O 1
ATOM 724 N N . LEU A 1 97 ? -4.171 -1.294 7.226 1.00 93.12 97 LEU A N 1
ATOM 725 C CA . LEU A 1 97 ? -4.800 -0.127 7.830 1.00 93.12 97 LEU A CA 1
ATOM 726 C C . LEU A 1 97 ? -5.087 -0.365 9.308 1.00 93.12 97 LEU A C 1
ATOM 728 O O . LEU A 1 97 ? -5.497 -1.447 9.727 1.00 93.12 97 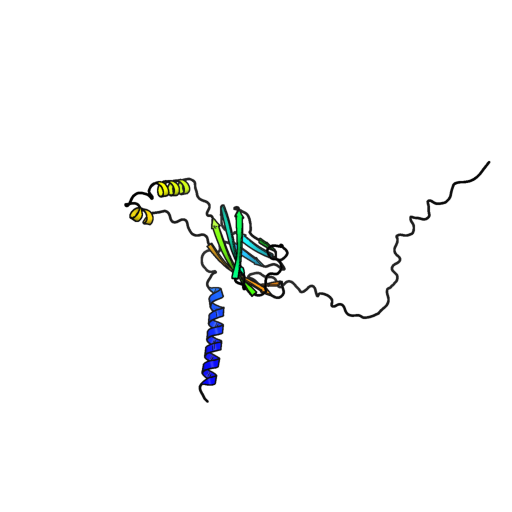LEU A O 1
ATOM 732 N N . THR A 1 98 ? -4.916 0.691 10.091 1.00 91.44 98 THR A N 1
ATOM 733 C CA . THR A 1 98 ? -5.337 0.743 11.484 1.00 91.44 98 THR A CA 1
ATOM 734 C C . THR A 1 98 ? -6.785 1.237 11.528 1.00 91.44 98 THR A C 1
ATOM 736 O O . THR A 1 98 ? -7.046 2.365 11.094 1.00 91.44 98 THR A O 1
ATOM 739 N N . PRO A 1 99 ? -7.738 0.449 12.052 1.00 87.75 99 PRO A N 1
ATOM 740 C CA . PRO A 1 99 ? -9.130 0.871 12.134 1.00 87.75 99 PRO A CA 1
ATOM 741 C C . PRO A 1 99 ? -9.307 2.023 13.126 1.00 87.75 99 PRO A C 1
ATOM 743 O O . PRO A 1 99 ? -8.589 2.138 14.124 1.00 87.75 99 PRO A O 1
ATOM 746 N N . VAL A 1 100 ? -10.306 2.868 12.874 1.00 86.31 100 VAL A N 1
ATOM 747 C CA . VAL A 1 100 ? -10.725 3.899 13.829 1.00 86.31 100 VAL A CA 1
ATOM 748 C C . VAL A 1 100 ? -11.560 3.233 14.922 1.00 86.31 100 VAL A C 1
ATOM 750 O O . VAL A 1 100 ? -12.674 2.786 14.673 1.00 86.31 100 VAL A O 1
ATOM 753 N N . LEU A 1 101 ? -11.011 3.154 16.134 1.00 84.00 101 LEU A N 1
ATOM 754 C CA . LEU A 1 101 ? -11.694 2.559 17.285 1.00 84.00 101 LEU A CA 1
ATOM 755 C C . LEU A 1 101 ? -12.520 3.606 18.039 1.00 84.00 101 LEU A C 1
ATOM 757 O O . LEU A 1 101 ? -11.996 4.664 18.408 1.00 84.00 101 LEU A O 1
ATOM 761 N N . THR A 1 102 ? -13.779 3.282 18.337 1.00 83.12 102 THR A N 1
ATOM 762 C CA . THR A 1 102 ? -14.628 4.096 19.219 1.00 83.12 102 THR A CA 1
ATOM 763 C C . THR A 1 102 ? -14.166 3.996 20.677 1.00 83.12 102 THR A C 1
ATOM 765 O O . THR A 1 102 ? -13.449 3.067 21.054 1.00 83.12 102 THR A O 1
ATOM 768 N N . ALA A 1 103 ? -14.572 4.946 21.527 1.00 81.69 103 ALA A N 1
ATOM 769 C CA . ALA A 1 103 ? -14.227 4.926 22.953 1.00 81.69 103 ALA A CA 1
ATOM 770 C C . ALA A 1 103 ? -14.689 3.626 23.642 1.00 81.69 103 ALA A C 1
ATOM 772 O O . ALA A 1 103 ? -13.895 2.988 24.327 1.00 81.69 103 ALA A O 1
ATOM 773 N N . ALA A 1 104 ? -15.915 3.176 23.351 1.00 78.25 104 ALA A N 1
ATOM 774 C CA . ALA A 1 104 ? -16.462 1.924 23.873 1.00 78.25 104 ALA A CA 1
ATOM 775 C C . ALA A 1 104 ? -15.655 0.688 23.426 1.00 78.25 104 ALA A C 1
ATOM 777 O O . ALA A 1 104 ? -15.419 -0.224 24.215 1.00 78.25 104 ALA A O 1
ATOM 778 N N . GLN A 1 105 ? -15.175 0.660 22.177 1.00 81.19 105 GLN A N 1
ATOM 779 C CA . GLN A 1 105 ? -14.321 -0.427 21.682 1.00 81.19 105 GLN A CA 1
ATOM 780 C C . GLN A 1 105 ? -12.941 -0.419 22.345 1.00 81.19 105 GLN A C 1
ATOM 782 O O . GLN A 1 105 ? -12.419 -1.479 22.686 1.00 81.19 105 GLN A O 1
ATOM 787 N N . LYS A 1 106 ? -12.351 0.763 22.557 1.00 81.00 106 LYS A N 1
ATOM 788 C CA . LYS A 1 106 ? -11.081 0.894 23.285 1.00 81.00 106 LYS A CA 1
ATOM 789 C C . LYS A 1 106 ? -11.219 0.402 24.722 1.00 81.00 106 LYS A C 1
ATOM 791 O O . LYS A 1 106 ? -10.363 -0.347 25.177 1.00 81.00 106 LYS A O 1
ATOM 796 N N . GLU A 1 107 ? -12.295 0.770 25.410 1.00 80.69 107 GLU A N 1
ATOM 797 C CA . GLU A 1 107 ? -12.571 0.317 26.775 1.00 80.69 107 GLU A CA 1
ATOM 798 C C . GLU A 1 107 ? -12.773 -1.201 26.843 1.00 80.69 107 GLU A C 1
ATOM 800 O O . GLU A 1 107 ? -12.155 -1.864 27.675 1.00 80.69 107 GLU A O 1
ATOM 805 N N . ALA A 1 108 ? -13.538 -1.776 25.909 1.00 76.88 108 ALA A N 1
ATOM 806 C CA . ALA A 1 108 ? -13.709 -3.224 25.810 1.00 76.88 108 ALA A CA 1
ATOM 807 C C . ALA A 1 108 ? -12.372 -3.958 25.586 1.00 76.88 108 ALA A C 1
ATOM 809 O O . ALA A 1 108 ? -12.127 -4.994 26.203 1.00 76.88 108 ALA A O 1
ATOM 810 N N . LEU A 1 109 ? -11.483 -3.410 24.750 1.00 76.88 109 LEU A N 1
ATOM 811 C CA . LEU A 1 109 ? -10.149 -3.970 24.505 1.00 76.88 109 LEU A CA 1
ATOM 812 C C . LEU A 1 109 ? -9.211 -3.819 25.712 1.00 76.88 109 LEU A C 1
ATOM 814 O O . LEU A 1 109 ? -8.441 -4.733 25.996 1.00 76.88 109 LEU A O 1
ATOM 818 N N . MET A 1 110 ? -9.274 -2.698 26.436 1.00 78.19 110 MET A N 1
ATOM 819 C CA . MET A 1 110 ? -8.493 -2.496 27.663 1.00 78.19 110 MET A CA 1
ATOM 820 C C . MET A 1 110 ? -8.954 -3.439 28.776 1.00 78.19 110 MET A C 1
ATOM 822 O O . MET A 1 110 ? -8.123 -4.104 29.390 1.00 78.19 110 MET A O 1
ATOM 826 N N . LYS A 1 111 ? -10.271 -3.573 28.975 1.00 75.19 111 LYS A N 1
ATOM 827 C CA . LYS A 1 111 ? -10.857 -4.529 29.923 1.00 75.19 111 LYS A CA 1
ATOM 828 C C . LYS A 1 111 ? -10.482 -5.971 29.578 1.00 75.19 111 LYS A C 1
ATOM 830 O O . LYS A 1 111 ? -10.224 -6.763 30.473 1.00 75.19 111 LYS A O 1
ATOM 835 N N . ALA A 1 112 ? -10.400 -6.302 28.288 1.00 67.62 112 ALA A N 1
ATOM 836 C CA . ALA A 1 112 ? -9.984 -7.628 27.840 1.00 67.62 112 ALA A CA 1
ATOM 837 C C . ALA A 1 112 ? -8.500 -7.935 28.113 1.00 67.62 112 ALA A C 1
ATOM 839 O O . ALA A 1 112 ? -8.190 -9.105 28.323 1.00 67.62 112 ALA A O 1
ATOM 840 N N . ARG A 1 113 ? -7.607 -6.930 28.120 1.00 69.00 113 ARG A N 1
ATOM 841 C CA . ARG A 1 113 ? -6.176 -7.104 28.451 1.00 69.00 113 ARG A CA 1
ATOM 842 C C . ARG A 1 113 ? -5.914 -7.284 29.946 1.00 69.00 113 ARG A C 1
ATOM 844 O O . ARG A 1 113 ? -4.952 -7.943 30.304 1.00 69.00 113 ARG A O 1
ATOM 851 N N . GLY A 1 114 ? -6.749 -6.709 30.812 1.00 65.44 114 GLY A N 1
ATOM 852 C CA . GLY A 1 114 ? -6.599 -6.843 32.269 1.00 65.44 114 GLY A CA 1
ATOM 853 C C . GLY A 1 114 ? -6.896 -8.247 32.812 1.00 65.44 114 GLY A C 1
ATOM 854 O O . GLY A 1 114 ? -6.509 -8.546 33.933 1.00 65.44 114 GLY A O 1
ATOM 855 N N . ASN A 1 115 ? -7.549 -9.102 32.019 1.00 59.56 115 ASN A N 1
ATOM 856 C CA . ASN A 1 115 ? -7.929 -10.465 32.401 1.00 59.56 115 ASN A CA 1
ATOM 857 C C . ASN A 1 115 ? -7.033 -11.549 31.758 1.00 59.56 115 ASN A C 1
ATOM 859 O O . ASN A 1 115 ? -7.421 -12.709 31.778 1.00 59.56 115 ASN A O 1
ATOM 863 N N . ASP A 1 116 ? -5.890 -11.204 31.144 1.00 56.88 116 ASP A N 1
ATOM 864 C CA . ASP A 1 116 ? -5.007 -12.173 30.454 1.00 56.88 116 ASP A CA 1
ATOM 865 C C . ASP A 1 116 ? -4.200 -13.090 31.407 1.00 56.88 116 ASP A C 1
ATOM 867 O O . ASP A 1 116 ? -3.716 -14.127 30.964 1.00 56.88 116 ASP A O 1
ATOM 871 N N . ASP A 1 117 ? -4.089 -12.759 32.701 1.00 56.41 117 ASP A N 1
ATOM 872 C CA . ASP A 1 117 ? -3.322 -13.545 33.694 1.00 56.41 117 ASP A CA 1
ATOM 873 C C . ASP A 1 117 ? -4.140 -14.650 34.400 1.00 56.41 117 ASP A C 1
ATOM 875 O O . ASP A 1 117 ? -3.620 -15.373 35.251 1.00 56.41 117 ASP A O 1
ATOM 879 N N . ASP A 1 118 ? -5.423 -14.805 34.064 1.00 57.25 118 ASP A N 1
ATOM 880 C CA . ASP A 1 118 ? -6.327 -15.768 34.705 1.00 57.25 118 ASP A CA 1
ATOM 881 C C . ASP A 1 118 ? -6.471 -17.026 33.821 1.00 57.25 118 ASP A C 1
ATOM 883 O O . ASP A 1 118 ? -6.799 -16.884 32.643 1.00 57.25 118 ASP A O 1
ATOM 887 N N . PRO A 1 119 ? -6.268 -18.269 34.295 1.00 56.78 119 PRO A N 1
ATOM 888 C CA . PRO A 1 119 ? -6.389 -19.473 33.457 1.00 56.78 119 PRO A CA 1
ATOM 889 C C . PRO A 1 119 ? -7.799 -19.713 32.868 1.00 56.78 119 PRO A C 1
ATOM 891 O O . PRO A 1 119 ? -7.948 -20.487 31.923 1.00 56.78 119 PRO A O 1
ATOM 894 N N . GLU A 1 120 ? -8.847 -19.024 33.344 1.00 56.22 120 GLU A N 1
ATOM 895 C CA . GLU A 1 120 ? -10.169 -18.999 32.683 1.00 56.22 120 GLU A CA 1
ATOM 896 C C . GLU A 1 120 ? -10.230 -18.096 31.431 1.00 56.22 120 GLU A C 1
ATOM 898 O O . GLU A 1 120 ? -11.167 -18.188 30.621 1.00 56.22 120 GLU A O 1
ATOM 903 N N . SER A 1 121 ? -9.223 -17.244 31.224 1.00 56.09 121 SER A N 1
ATOM 904 C CA . SER A 1 121 ? -9.157 -16.261 30.139 1.00 56.09 121 SER A CA 1
ATOM 905 C C . SER A 1 121 ? -9.093 -16.887 28.746 1.00 56.09 121 SER A C 1
ATOM 907 O O . SER A 1 121 ? -9.587 -16.286 27.794 1.00 56.09 121 SER A O 1
ATOM 909 N N . GLU A 1 122 ? -8.626 -18.131 28.602 1.00 57.00 122 GLU A N 1
ATOM 910 C CA . GLU A 1 122 ? -8.591 -18.841 27.315 1.00 57.00 122 GLU A CA 1
ATOM 911 C C . GLU A 1 122 ? -9.996 -19.127 26.752 1.00 57.00 122 GLU A C 1
ATOM 913 O O . GLU A 1 122 ? -10.214 -19.098 25.534 1.00 57.00 122 GLU A O 1
ATOM 918 N N . ARG A 1 123 ? -10.996 -19.351 27.623 1.00 57.16 123 ARG A N 1
ATOM 919 C CA . ARG A 1 123 ? -12.405 -19.479 27.199 1.00 57.16 123 ARG A CA 1
ATOM 920 C C . ARG A 1 123 ? -13.020 -18.114 26.885 1.00 57.16 123 ARG A C 1
ATOM 922 O O . ARG A 1 123 ? -13.840 -18.020 25.969 1.00 57.16 123 ARG A O 1
ATOM 929 N N . ALA A 1 124 ? -12.606 -17.059 27.589 1.00 53.16 124 ALA A N 1
ATOM 930 C CA . ALA A 1 124 ? -13.041 -15.684 27.339 1.00 53.16 124 ALA A CA 1
ATOM 931 C C . ALA A 1 124 ? -12.381 -15.056 26.094 1.00 53.16 124 ALA A C 1
ATOM 933 O O . ALA A 1 124 ? -12.999 -14.226 25.426 1.00 53.16 124 ALA A O 1
ATOM 934 N N . ALA A 1 125 ? -11.181 -15.504 25.711 1.00 54.28 125 ALA A N 1
ATOM 935 C CA . ALA A 1 125 ? -10.460 -15.063 24.519 1.00 54.28 125 ALA A CA 1
ATOM 936 C C . ALA A 1 125 ? -11.251 -15.337 23.229 1.00 54.28 125 ALA A C 1
ATOM 938 O O . ALA A 1 125 ? -11.200 -14.544 22.291 1.00 54.28 125 ALA A O 1
ATOM 939 N N . ARG A 1 126 ? -12.075 -16.396 23.213 1.00 57.53 126 ARG A N 1
ATOM 940 C CA . ARG A 1 126 ? -12.987 -16.717 22.099 1.00 57.53 126 ARG A CA 1
ATOM 941 C C . ARG A 1 126 ? -14.168 -15.748 21.964 1.00 57.53 126 ARG A C 1
ATOM 943 O O . ARG A 1 126 ? -14.796 -15.716 20.913 1.00 57.53 126 ARG A O 1
ATOM 950 N N . LYS A 1 127 ? -14.479 -14.966 23.006 1.00 57.31 127 LYS A N 1
ATOM 951 C CA . LYS A 1 127 ? -15.516 -13.915 22.997 1.00 57.31 127 LYS A CA 1
ATOM 952 C C . LYS A 1 127 ? -14.936 -12.509 22.812 1.00 57.31 127 LYS A C 1
ATOM 954 O O . LYS A 1 127 ? -15.678 -11.532 22.916 1.00 57.31 127 LYS A O 1
ATOM 959 N N . ARG A 1 128 ? -13.625 -12.379 22.567 1.00 58.75 128 ARG A N 1
ATOM 960 C CA . ARG A 1 128 ? -13.009 -11.073 22.321 1.00 58.75 128 ARG A CA 1
ATOM 961 C C . ARG A 1 128 ? -13.614 -10.442 21.069 1.00 58.75 128 ARG A C 1
ATOM 963 O O . ARG A 1 128 ? -13.772 -11.138 20.066 1.00 58.75 128 ARG A O 1
ATOM 970 N N . PRO A 1 129 ? -13.913 -9.132 21.090 1.00 59.09 129 PRO A N 1
ATOM 971 C CA . PRO A 1 129 ? -14.259 -8.427 19.869 1.00 59.09 129 PRO A CA 1
ATOM 972 C C . PRO A 1 129 ? -13.057 -8.503 18.918 1.00 59.09 129 PRO A C 1
ATOM 974 O O . PRO A 1 129 ? -12.018 -7.889 19.166 1.00 59.09 129 PRO A O 1
ATOM 977 N N . SER A 1 130 ? -13.179 -9.297 17.852 1.00 64.44 130 SER A N 1
ATOM 978 C CA . SER A 1 130 ? -12.170 -9.369 16.800 1.00 64.44 130 SER A CA 1
ATOM 979 C C . SER A 1 130 ? -12.166 -8.037 16.061 1.00 64.44 130 SER A C 1
ATOM 981 O O . SER A 1 130 ? -13.149 -7.681 15.408 1.00 64.44 130 SER A O 1
ATOM 983 N N . ILE A 1 131 ? -11.074 -7.287 16.172 1.00 68.81 131 ILE A N 1
ATOM 984 C CA . ILE A 1 131 ? -10.874 -6.105 15.340 1.00 68.81 131 ILE A CA 1
ATOM 985 C C . ILE A 1 131 ? -10.715 -6.606 13.896 1.00 68.81 131 ILE A C 1
ATOM 987 O O . ILE A 1 131 ? -9.832 -7.436 13.663 1.00 68.81 131 ILE A O 1
ATOM 991 N N . PRO A 1 132 ? -11.534 -6.143 12.935 1.00 70.50 132 PRO A N 1
ATOM 992 C CA . PRO A 1 132 ? -11.388 -6.552 11.546 1.00 70.50 132 PRO A CA 1
ATOM 993 C C . PRO A 1 132 ? -9.979 -6.227 11.050 1.00 70.50 132 PRO A C 1
ATOM 995 O O . PRO A 1 132 ? -9.521 -5.087 11.166 1.00 70.50 132 PRO A O 1
ATOM 998 N N . ALA A 1 133 ? -9.284 -7.225 10.504 1.00 78.31 133 ALA A N 1
ATOM 999 C CA . ALA A 1 133 ? -8.019 -6.995 9.826 1.00 78.31 133 ALA A CA 1
ATOM 1000 C C . ALA A 1 133 ? -8.307 -6.236 8.525 1.00 78.31 133 ALA A C 1
ATOM 1002 O O . ALA A 1 133 ? -8.882 -6.781 7.587 1.00 78.31 133 ALA A O 1
ATOM 1003 N N . MET A 1 134 ? -7.939 -4.957 8.478 1.00 88.62 134 MET A N 1
ATOM 1004 C CA . MET A 1 134 ? -8.087 -4.133 7.283 1.00 88.62 134 MET A CA 1
ATOM 1005 C C . MET A 1 134 ? -6.797 -4.220 6.468 1.00 88.62 134 MET A C 1
ATOM 1007 O O . MET A 1 134 ? -5.941 -3.341 6.562 1.00 88.62 134 MET A O 1
ATOM 1011 N N . SER A 1 135 ? -6.630 -5.298 5.700 1.00 91.75 135 SER A N 1
ATOM 1012 C CA . SER A 1 135 ? -5.477 -5.474 4.813 1.00 91.75 135 SER A CA 1
ATOM 1013 C C . SER A 1 135 ? -5.871 -5.685 3.358 1.00 91.75 135 SER A C 1
ATOM 1015 O O . SER A 1 135 ? -6.826 -6.396 3.071 1.00 91.75 135 SER A O 1
ATOM 1017 N N . GLN A 1 136 ? -5.092 -5.111 2.445 1.00 92.06 136 GLN A N 1
ATOM 1018 C CA . GLN A 1 136 ? -5.230 -5.290 1.003 1.00 92.06 136 GLN A CA 1
ATOM 1019 C C . GLN A 1 136 ? -3.861 -5.582 0.395 1.00 92.06 136 GLN A C 1
ATOM 1021 O O . GLN A 1 136 ? -2.883 -4.918 0.729 1.00 92.06 136 GLN A O 1
ATOM 1026 N N . SER A 1 137 ? -3.799 -6.530 -0.534 1.00 92.38 137 SER A N 1
ATOM 1027 C CA . SER A 1 137 ? -2.578 -6.850 -1.275 1.00 92.38 137 SER A CA 1
ATOM 1028 C C . SER A 1 137 ? -2.747 -6.598 -2.772 1.00 92.38 137 SER A C 1
ATOM 1030 O O . SER A 1 137 ? -3.860 -6.412 -3.272 1.00 92.38 137 SER A O 1
ATOM 1032 N N . GLY A 1 138 ? -1.629 -6.536 -3.484 1.00 91.75 138 GLY A N 1
ATOM 1033 C CA . GLY A 1 138 ? -1.604 -6.448 -4.937 1.00 91.75 138 GLY A CA 1
ATOM 1034 C C . GLY A 1 138 ? -0.180 -6.375 -5.466 1.00 91.75 138 GLY A C 1
ATOM 1035 O O . GLY A 1 138 ? 0.782 -6.567 -4.722 1.00 91.75 138 GLY A O 1
ATOM 1036 N N . SER A 1 139 ? -0.043 -6.073 -6.753 1.00 92.31 139 SER A N 1
ATOM 1037 C CA . SER A 1 139 ? 1.257 -6.012 -7.416 1.00 92.31 139 SER A CA 1
ATOM 1038 C C . SER A 1 139 ? 1.316 -4.930 -8.491 1.00 92.31 139 SER A C 1
ATOM 1040 O O . SER A 1 139 ? 0.299 -4.554 -9.077 1.00 92.31 139 SER A O 1
ATOM 1042 N N . PHE A 1 140 ? 2.527 -4.467 -8.776 1.00 93.06 140 PHE A N 1
ATOM 1043 C CA . PHE A 1 140 ? 2.883 -3.655 -9.943 1.00 93.06 140 PHE A CA 1
ATOM 1044 C C . PHE A 1 140 ? 4.247 -4.122 -10.462 1.00 93.06 140 PHE A C 1
ATOM 1046 O O . PHE A 1 140 ? 4.926 -4.896 -9.795 1.00 93.06 140 PHE A O 1
ATOM 1053 N N . ALA A 1 141 ? 4.658 -3.689 -11.645 1.00 92.62 141 ALA A N 1
ATOM 1054 C CA . ALA A 1 141 ? 5.966 -4.010 -12.198 1.00 92.62 141 ALA A CA 1
ATOM 1055 C C . ALA A 1 141 ? 6.731 -2.745 -12.578 1.00 92.62 141 ALA A C 1
ATOM 1057 O O . ALA A 1 141 ? 6.125 -1.739 -12.941 1.00 92.62 141 ALA A O 1
ATOM 1058 N N . ILE A 1 142 ? 8.056 -2.818 -12.511 1.00 91.88 142 ILE A N 1
ATOM 1059 C CA . ILE A 1 142 ? 8.955 -1.819 -13.092 1.00 91.88 142 ILE A CA 1
ATOM 1060 C C . ILE A 1 142 ? 9.619 -2.459 -14.311 1.00 91.88 142 ILE A C 1
ATOM 1062 O O . ILE A 1 142 ? 10.111 -3.583 -14.222 1.00 91.88 142 ILE A O 1
ATOM 1066 N N . VAL A 1 143 ? 9.572 -1.786 -15.459 1.00 90.38 143 VAL A N 1
ATOM 1067 C CA . VAL A 1 143 ? 10.153 -2.254 -16.723 1.00 90.38 143 VAL A CA 1
ATOM 1068 C C . VAL A 1 143 ? 10.835 -1.082 -17.418 1.00 90.38 143 VAL A C 1
ATOM 1070 O O . VAL A 1 143 ? 10.181 -0.108 -17.788 1.00 90.38 143 VAL A O 1
ATOM 1073 N N . ASN A 1 144 ? 12.148 -1.183 -17.620 1.00 88.19 144 ASN A N 1
ATOM 1074 C CA . ASN A 1 144 ? 13.020 -0.120 -18.112 1.00 88.19 144 ASN A CA 1
ATOM 1075 C C . ASN A 1 144 ? 12.830 1.198 -17.337 1.00 88.19 144 ASN A C 1
ATOM 1077 O O . ASN A 1 144 ? 12.763 2.272 -17.936 1.00 88.19 144 ASN A O 1
ATOM 1081 N N . GLY A 1 145 ? 12.663 1.111 -16.012 1.00 83.44 145 GLY A N 1
ATOM 1082 C CA . GLY A 1 145 ? 12.383 2.267 -15.149 1.00 83.44 145 GLY A CA 1
ATOM 1083 C C . GLY A 1 145 ? 10.967 2.857 -15.257 1.00 83.44 145 GLY A C 1
ATOM 1084 O O . GLY A 1 145 ? 10.660 3.812 -14.548 1.00 83.44 145 GLY A O 1
ATOM 1085 N N . GLY A 1 146 ? 10.092 2.308 -16.106 1.00 86.75 146 GLY A N 1
ATOM 1086 C CA . GLY A 1 146 ? 8.676 2.674 -16.184 1.00 86.75 146 GLY A CA 1
ATOM 1087 C C . GLY A 1 146 ? 7.806 1.781 -15.303 1.00 86.75 146 GLY A C 1
ATOM 1088 O O . GLY A 1 146 ? 8.095 0.598 -15.142 1.00 86.75 146 GLY A O 1
ATOM 1089 N N . ILE A 1 147 ? 6.721 2.323 -14.747 1.00 89.81 147 ILE A N 1
ATOM 1090 C CA . ILE A 1 147 ? 5.821 1.574 -13.862 1.00 89.81 147 ILE A CA 1
ATOM 1091 C C . ILE A 1 147 ? 4.612 1.051 -14.636 1.00 89.81 147 ILE A C 1
ATOM 1093 O O . ILE A 1 147 ? 3.922 1.800 -15.324 1.00 89.81 147 ILE A O 1
ATOM 1097 N N . ILE A 1 148 ? 4.321 -0.235 -14.464 1.00 89.62 148 ILE A N 1
ATOM 1098 C CA . ILE A 1 148 ? 3.160 -0.922 -15.023 1.00 89.62 148 ILE A CA 1
ATOM 1099 C C . ILE A 1 148 ? 2.293 -1.422 -13.868 1.00 89.62 148 ILE A C 1
ATOM 1101 O O . ILE A 1 148 ? 2.749 -2.170 -13.005 1.00 89.62 148 ILE A O 1
ATOM 1105 N N . GLY A 1 149 ? 1.021 -1.043 -13.848 1.00 84.75 149 GLY A N 1
ATOM 1106 C CA . GLY A 1 149 ? 0.083 -1.462 -12.814 1.00 84.75 149 GLY A CA 1
ATOM 1107 C C . GLY A 1 149 ? -1.370 -1.183 -13.197 1.00 84.75 149 GLY A C 1
ATOM 1108 O O . GLY A 1 149 ? -1.635 -0.607 -14.253 1.00 84.75 149 GLY A O 1
ATOM 1109 N N . PRO A 1 150 ? -2.331 -1.573 -12.346 1.00 70.19 150 PRO A N 1
ATOM 1110 C CA . PRO A 1 150 ? -3.730 -1.193 -12.481 1.00 70.19 150 PRO A CA 1
ATOM 1111 C C . PRO A 1 150 ? -3.857 0.328 -12.629 1.00 70.19 150 PRO A C 1
ATOM 1113 O O . PRO A 1 150 ? -3.399 1.083 -11.772 1.00 70.19 150 PRO A O 1
ATOM 1116 N N . GLY A 1 151 ? -4.451 0.776 -13.736 1.00 62.91 151 GLY A N 1
ATOM 1117 C CA . GLY A 1 151 ? -4.610 2.201 -14.033 1.00 62.91 151 GLY A CA 1
ATOM 1118 C C . GLY A 1 151 ? -3.337 2.921 -14.495 1.00 62.91 151 GLY A C 1
ATOM 1119 O O . GLY A 1 151 ? -3.373 4.143 -14.602 1.00 62.91 151 GLY A O 1
ATOM 1120 N N . ALA A 1 152 ? -2.241 2.205 -14.783 1.00 58.31 152 ALA A N 1
ATOM 1121 C CA . ALA A 1 152 ? -1.081 2.794 -15.444 1.00 58.31 152 ALA A CA 1
ATOM 1122 C C . ALA A 1 152 ? -1.484 3.290 -16.837 1.00 58.31 152 ALA A C 1
ATOM 1124 O O . ALA A 1 152 ? -1.833 2.501 -17.716 1.00 58.31 152 ALA A O 1
ATOM 1125 N N . ILE A 1 153 ? -1.450 4.607 -17.028 1.00 48.56 153 ILE A N 1
ATOM 1126 C CA . ILE A 1 153 ? -1.528 5.215 -18.353 1.00 48.56 153 ILE A CA 1
ATOM 1127 C C . ILE A 1 153 ? -0.128 5.079 -18.943 1.00 48.56 153 ILE A C 1
ATOM 1129 O O . ILE A 1 153 ? 0.828 5.572 -18.347 1.00 48.56 153 ILE A O 1
ATOM 1133 N N . GLU A 1 154 ? 0.002 4.382 -20.074 1.00 42.03 154 GLU A N 1
ATOM 1134 C CA . GLU A 1 154 ? 1.267 4.232 -20.794 1.00 42.03 154 GLU A CA 1
ATOM 1135 C C . GLU A 1 154 ? 1.833 5.626 -21.095 1.00 42.03 154 GLU A C 1
ATOM 1137 O O . GLU A 1 154 ? 1.366 6.343 -21.982 1.00 42.03 154 GLU A O 1
ATOM 1142 N N . GLY A 1 155 ? 2.798 6.050 -20.276 1.00 45.78 155 GLY A N 1
ATOM 1143 C CA . GLY A 1 155 ? 3.473 7.327 -20.411 1.00 45.78 155 GLY A CA 1
ATOM 1144 C C . GLY A 1 155 ? 4.236 7.332 -21.723 1.00 45.78 155 GLY A C 1
ATOM 1145 O O . GLY A 1 155 ? 5.307 6.739 -21.830 1.00 45.78 155 GLY A O 1
ATOM 1146 N N . GLN A 1 156 ? 3.642 7.984 -22.719 1.00 39.66 156 GLN A N 1
ATOM 1147 C CA . GLN A 1 156 ? 4.215 8.339 -24.007 1.00 39.66 156 GLN A CA 1
ATOM 1148 C C . GLN A 1 156 ? 5.715 8.603 -23.864 1.00 39.66 156 GLN A C 1
ATOM 1150 O O . GLN A 1 156 ? 6.119 9.546 -23.184 1.00 39.66 156 GLN A O 1
ATOM 1155 N N . ARG A 1 157 ? 6.532 7.751 -24.501 1.00 39.09 157 ARG A N 1
ATOM 1156 C CA . ARG A 1 157 ? 7.974 7.956 -24.645 1.00 39.09 157 ARG A CA 1
ATOM 1157 C C . ARG A 1 157 ? 8.181 9.389 -25.130 1.00 39.09 157 ARG A C 1
ATOM 1159 O O . ARG A 1 157 ? 7.995 9.672 -26.313 1.00 39.09 157 ARG A O 1
ATOM 1166 N N . THR A 1 158 ? 8.595 10.299 -24.254 1.00 40.78 158 THR A N 1
ATOM 1167 C CA . THR A 1 158 ? 9.369 11.447 -24.709 1.00 40.78 158 THR A CA 1
ATOM 1168 C C . THR A 1 158 ? 10.628 10.833 -25.273 1.00 40.78 158 THR A C 1
ATOM 1170 O O . THR A 1 158 ? 11.497 10.400 -24.521 1.00 40.78 158 THR A O 1
ATOM 1173 N N . ALA A 1 159 ? 10.642 10.672 -26.595 1.00 40.09 159 ALA A N 1
ATOM 1174 C CA . ALA A 1 159 ? 11.775 10.169 -27.331 1.00 40.09 159 ALA A CA 1
ATOM 1175 C C . ALA A 1 159 ? 13.011 10.930 -26.851 1.00 40.09 159 ALA A C 1
ATOM 1177 O O . ALA A 1 159 ? 13.166 12.124 -27.117 1.00 40.09 159 ALA A O 1
ATOM 1178 N N . SER A 1 160 ? 13.874 10.236 -26.115 1.00 44.81 160 SER A N 1
ATOM 1179 C CA . SER A 1 160 ? 15.260 10.628 -25.957 1.00 44.81 160 SER A CA 1
ATOM 1180 C C . SER A 1 160 ? 15.812 10.701 -27.371 1.00 44.81 160 SER A C 1
ATOM 1182 O O . SER A 1 160 ? 16.020 9.682 -28.026 1.00 44.81 160 SER A O 1
ATOM 1184 N N . LYS A 1 161 ? 15.928 11.924 -27.888 1.00 41.47 161 LYS A N 1
ATOM 1185 C CA . LYS A 1 161 ? 16.527 12.205 -29.186 1.00 41.47 161 LYS A CA 1
ATOM 1186 C C . LYS A 1 161 ? 17.931 11.585 -29.174 1.00 41.47 161 LYS A C 1
ATOM 1188 O O . LYS A 1 161 ? 18.733 12.002 -28.336 1.00 41.47 161 LYS A O 1
ATOM 1193 N N . PRO A 1 162 ? 18.243 10.593 -30.027 1.00 39.16 162 PRO A N 1
ATOM 1194 C CA . PRO A 1 162 ? 19.591 10.058 -30.080 1.00 39.16 162 PRO A CA 1
ATOM 1195 C C . PRO A 1 162 ? 20.538 11.158 -30.563 1.00 39.16 162 PRO A C 1
ATOM 1197 O O . PRO A 1 162 ? 20.247 11.891 -31.512 1.00 39.16 162 PRO A O 1
ATOM 1200 N N . ALA A 1 163 ? 21.660 11.292 -29.862 1.00 48.44 163 ALA A N 1
ATOM 1201 C CA . ALA A 1 163 ? 22.803 12.055 -30.325 1.00 48.44 163 ALA A CA 1
ATOM 1202 C C . ALA A 1 163 ? 23.356 11.377 -31.588 1.00 48.44 163 ALA A C 1
ATOM 1204 O O . ALA A 1 163 ? 23.687 10.194 -31.557 1.00 48.44 163 ALA A O 1
ATOM 1205 N N . GLY A 1 164 ? 23.411 12.120 -32.693 1.00 37.56 164 GLY A N 1
ATOM 1206 C CA . GLY A 1 164 ? 23.878 11.615 -33.982 1.00 37.56 164 GLY A CA 1
ATOM 1207 C C . GLY A 1 164 ? 23.541 12.554 -35.138 1.00 37.56 164 GLY A C 1
ATOM 1208 O O . GLY A 1 164 ? 22.584 12.328 -35.861 1.00 37.56 164 GLY A O 1
ATOM 1209 N N . GLU A 1 165 ? 24.302 13.645 -35.226 1.00 44.31 165 GLU A N 1
ATOM 1210 C CA . GLU A 1 165 ? 24.839 14.226 -36.466 1.00 44.31 165 GLU A CA 1
ATOM 1211 C C . GLU A 1 165 ? 23.933 14.316 -37.716 1.00 44.31 165 GLU A C 1
ATOM 1213 O O . GLU A 1 165 ? 23.778 13.377 -38.490 1.00 44.31 165 GLU A O 1
ATOM 1218 N N . THR A 1 166 ? 23.447 15.527 -38.013 1.00 38.88 166 THR A N 1
ATOM 1219 C CA . THR A 1 166 ? 23.368 16.009 -39.402 1.00 38.88 166 THR A CA 1
ATOM 1220 C C . THR A 1 166 ? 23.555 17.524 -39.424 1.00 38.88 166 THR A C 1
ATOM 1222 O O . THR A 1 166 ? 22.748 18.292 -38.902 1.00 38.88 166 THR A O 1
ATOM 1225 N N . THR A 1 167 ? 24.666 17.935 -40.020 1.00 47.81 167 THR A N 1
ATOM 1226 C CA . THR A 1 167 ? 24.999 19.286 -40.466 1.00 47.81 167 THR A CA 1
ATOM 1227 C C . THR A 1 167 ? 23.869 19.906 -41.292 1.00 47.81 167 THR A C 1
ATOM 1229 O O . THR A 1 167 ? 23.518 19.344 -42.324 1.00 47.81 167 THR A O 1
ATOM 1232 N N . GLN A 1 168 ? 23.358 21.080 -40.891 1.00 46.34 168 GLN A N 1
ATOM 1233 C CA . GLN A 1 168 ? 22.847 22.138 -41.785 1.00 46.34 168 GLN A CA 1
ATOM 1234 C C . GLN A 1 168 ? 22.586 23.460 -41.015 1.00 46.34 168 GLN A C 1
ATOM 1236 O O . GLN A 1 168 ? 22.423 23.440 -39.794 1.00 46.34 168 GLN A O 1
ATOM 1241 N N . PRO A 1 169 ? 22.653 24.622 -41.698 1.00 44.25 169 PRO A N 1
ATOM 1242 C CA . PRO A 1 169 ? 23.131 25.884 -41.133 1.00 44.25 169 PRO A CA 1
ATOM 1243 C C . PRO A 1 169 ? 22.097 26.641 -40.292 1.00 44.25 169 PRO A C 1
ATOM 1245 O O . PRO A 1 169 ? 20.918 26.733 -40.626 1.00 44.25 169 PRO A O 1
ATOM 1248 N N . GLN A 1 170 ? 22.593 27.249 -39.215 1.00 44.09 170 GLN A N 1
ATOM 1249 C CA . GLN A 1 170 ? 21.887 28.198 -38.356 1.00 44.09 170 GLN A CA 1
ATOM 1250 C C . GLN A 1 170 ? 21.412 29.432 -39.147 1.00 44.09 170 GLN A C 1
ATOM 1252 O O . GLN A 1 170 ? 22.255 30.157 -39.680 1.00 44.09 170 GLN A O 1
ATOM 1257 N N . PRO A 1 171 ? 20.110 29.774 -39.150 1.00 45.34 171 PRO A N 1
ATOM 1258 C CA . PRO A 1 171 ? 19.697 31.139 -39.425 1.00 45.34 171 PRO A CA 1
ATOM 1259 C C . PRO A 1 171 ? 20.053 32.012 -38.217 1.00 45.34 171 PRO A C 1
ATOM 1261 O O . PRO A 1 171 ? 19.611 31.785 -37.088 1.00 45.34 171 PRO A O 1
ATOM 1264 N N . THR A 1 172 ? 20.887 33.011 -38.476 1.00 53.34 172 THR A N 1
ATOM 1265 C CA . THR A 1 172 ? 21.357 34.039 -37.550 1.00 53.34 172 THR A CA 1
ATOM 1266 C C . THR A 1 172 ? 20.188 34.670 -36.785 1.00 53.34 172 THR A C 1
ATOM 1268 O O . THR A 1 172 ? 19.468 35.514 -37.313 1.00 53.34 172 THR A O 1
ATOM 1271 N N . ARG A 1 173 ? 19.998 34.303 -35.511 1.00 43.81 173 ARG A N 1
ATOM 1272 C CA . ARG A 1 173 ? 19.242 35.129 -34.561 1.00 43.81 173 ARG A CA 1
ATOM 1273 C C . ARG A 1 173 ? 20.229 35.973 -33.770 1.00 43.81 173 ARG A C 1
ATOM 1275 O O . ARG A 1 173 ? 20.900 35.497 -32.860 1.00 43.81 173 ARG A O 1
ATOM 1282 N N . VAL A 1 174 ? 20.317 37.234 -34.178 1.00 48.03 174 VAL A N 1
ATOM 1283 C CA . VAL A 1 174 ? 21.066 38.296 -33.510 1.00 48.03 174 VAL A CA 1
ATOM 1284 C C . VAL A 1 174 ? 20.539 38.439 -32.079 1.00 48.03 174 VAL A C 1
ATOM 1286 O O . VAL A 1 174 ? 19.370 38.751 -31.858 1.00 48.03 174 VAL A O 1
ATOM 1289 N N . SER A 1 175 ? 21.408 38.161 -31.109 1.00 44.81 175 SER A N 1
ATOM 1290 C CA . SER A 1 175 ? 21.142 38.321 -29.680 1.00 44.81 175 SER A CA 1
ATOM 1291 C C . SER A 1 175 ? 21.045 39.810 -29.335 1.00 44.81 175 SER A C 1
ATOM 1293 O O . SER A 1 175 ? 22.004 40.564 -29.497 1.00 44.81 175 SER A O 1
ATOM 1295 N N . ALA A 1 176 ? 19.879 40.243 -28.859 1.00 51.94 176 ALA A 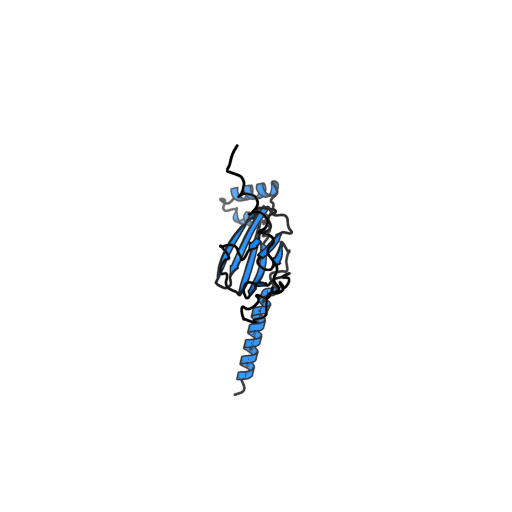N 1
ATOM 1296 C CA . ALA A 1 176 ? 19.562 41.627 -28.511 1.00 51.94 176 ALA A CA 1
ATOM 1297 C C . ALA A 1 176 ? 20.149 42.064 -27.151 1.00 51.94 176 ALA A C 1
ATOM 1299 O O . ALA A 1 176 ? 19.459 42.695 -26.357 1.00 51.94 176 ALA A O 1
ATOM 1300 N N . ASN A 1 177 ? 21.414 41.732 -26.860 1.00 54.34 177 ASN A N 1
ATOM 1301 C CA . ASN A 1 177 ? 22.023 41.996 -25.547 1.00 54.34 177 ASN A CA 1
ATOM 1302 C C . ASN A 1 177 ? 23.353 42.776 -25.594 1.00 54.34 177 ASN A C 1
ATOM 1304 O O . ASN A 1 177 ? 24.186 42.668 -24.697 1.00 54.34 177 ASN A O 1
ATOM 1308 N N . THR A 1 178 ? 23.562 43.596 -26.631 1.00 52.12 178 THR A N 1
ATOM 1309 C CA . THR A 1 178 ? 24.798 44.399 -26.797 1.00 52.12 178 THR A CA 1
ATOM 1310 C C . THR A 1 178 ? 24.558 45.913 -26.910 1.00 52.12 178 THR A C 1
ATOM 1312 O O . THR A 1 178 ? 25.506 46.691 -26.876 1.00 52.12 178 THR A O 1
ATOM 1315 N N . VAL A 1 179 ? 23.309 46.390 -26.944 1.00 49.97 179 VAL A N 1
ATOM 1316 C CA . VAL A 1 179 ? 23.020 47.833 -27.128 1.00 49.97 179 VAL A CA 1
ATOM 1317 C C . VAL A 1 179 ? 23.126 48.647 -25.823 1.00 49.97 179 VAL A C 1
ATOM 1319 O O . VAL A 1 179 ? 23.172 49.874 -25.852 1.00 49.97 179 VAL A O 1
ATOM 1322 N N . GLN A 1 180 ? 23.256 48.003 -24.660 1.00 45.38 180 GLN A N 1
ATOM 1323 C CA . GLN A 1 180 ? 23.180 48.700 -23.367 1.00 45.38 180 GLN A CA 1
ATOM 1324 C C . GLN A 1 180 ? 24.537 49.048 -22.728 1.00 45.38 180 GLN A C 1
ATOM 1326 O O . GLN A 1 180 ? 24.567 49.692 -21.683 1.00 45.38 180 GLN A O 1
ATOM 1331 N N . ARG A 1 181 ? 25.673 48.691 -23.352 1.00 51.91 181 ARG A N 1
ATOM 1332 C CA . ARG A 1 181 ? 27.015 48.851 -22.745 1.00 51.91 181 ARG A CA 1
ATOM 1333 C C . ARG A 1 181 ? 27.956 49.845 -23.442 1.00 51.91 181 ARG A C 1
ATOM 1335 O O . ARG A 1 181 ? 29.148 49.842 -23.164 1.00 51.91 181 ARG A O 1
ATOM 1342 N N . LEU A 1 182 ? 27.430 50.722 -24.304 1.00 47.66 182 LEU A N 1
ATOM 1343 C CA . LEU A 1 182 ? 28.212 51.762 -25.003 1.00 47.66 182 LEU A CA 1
ATOM 1344 C C . LEU A 1 182 ? 27.817 53.211 -24.657 1.00 47.66 182 LEU A C 1
ATOM 1346 O O . LEU A 1 182 ? 28.412 54.142 -25.189 1.00 47.66 182 LEU A O 1
ATOM 1350 N N . ARG A 1 183 ? 26.866 53.436 -23.739 1.00 53.88 183 ARG A N 1
ATOM 1351 C CA . ARG A 1 183 ? 26.437 54.796 -23.342 1.00 53.88 183 ARG A CA 1
ATOM 1352 C C . ARG A 1 183 ? 27.205 55.426 -22.172 1.00 53.88 183 ARG A C 1
ATOM 1354 O O . ARG A 1 183 ? 27.006 56.606 -21.918 1.00 53.88 183 ARG A O 1
ATOM 1361 N N . ASN A 1 184 ? 28.117 54.706 -21.513 1.00 50.47 184 ASN A N 1
ATOM 1362 C CA . ASN A 1 184 ? 28.729 55.180 -20.259 1.00 50.47 184 ASN A CA 1
ATOM 1363 C C . ASN A 1 184 ? 30.225 55.548 -20.344 1.00 50.47 184 ASN A C 1
ATOM 1365 O O . ASN A 1 184 ? 30.872 55.645 -19.307 1.00 50.47 184 ASN A O 1
ATOM 1369 N N . HIS A 1 185 ? 30.799 55.776 -21.534 1.00 50.56 185 HIS A N 1
ATOM 1370 C CA . HIS A 1 185 ? 32.256 55.983 -21.661 1.00 50.56 185 HIS A CA 1
ATOM 1371 C C . HIS A 1 185 ? 32.732 57.223 -22.431 1.00 50.56 185 HIS A C 1
ATOM 1373 O O . HIS A 1 185 ? 33.847 57.213 -22.943 1.00 50.56 185 HIS A O 1
ATOM 1379 N N . ARG A 1 186 ? 31.978 58.327 -22.471 1.00 50.84 186 ARG A N 1
ATOM 1380 C CA . ARG A 1 186 ? 32.549 59.633 -22.858 1.00 50.84 186 ARG A CA 1
ATOM 1381 C C . ARG A 1 186 ? 31.796 60.776 -22.193 1.00 50.84 186 ARG A C 1
ATOM 1383 O O . ARG A 1 186 ? 30.695 61.051 -22.626 1.00 50.84 186 ARG A O 1
ATOM 1390 N N . PHE A 1 187 ? 32.383 61.392 -21.166 1.00 46.88 187 PHE A N 1
ATOM 1391 C CA . PHE A 1 187 ? 32.406 62.845 -20.918 1.00 46.88 187 PHE A CA 1
ATOM 1392 C C . PHE A 1 187 ? 33.171 63.106 -19.607 1.00 46.88 187 PHE A C 1
ATOM 1394 O O . PHE A 1 187 ? 32.598 63.314 -18.544 1.00 46.88 187 PHE A O 1
ATOM 1401 N N . SER A 1 188 ? 34.500 63.076 -19.684 1.00 48.47 188 SER A N 1
ATOM 1402 C CA . SER A 1 188 ? 35.359 63.876 -18.810 1.00 48.47 188 SER A CA 1
ATOM 1403 C C . SER A 1 188 ? 36.489 64.460 -19.664 1.00 48.47 188 SER A C 1
ATOM 1405 O O . SER A 1 188 ? 36.940 63.791 -20.594 1.00 48.47 188 SER A O 1
ATOM 1407 N N . LEU A 1 189 ? 36.917 65.688 -19.319 1.00 44.59 189 LEU A N 1
ATOM 1408 C CA . LEU A 1 189 ? 37.964 66.529 -19.947 1.00 44.59 189 LEU A CA 1
ATOM 1409 C C . LEU A 1 189 ? 37.455 67.321 -21.182 1.00 44.59 1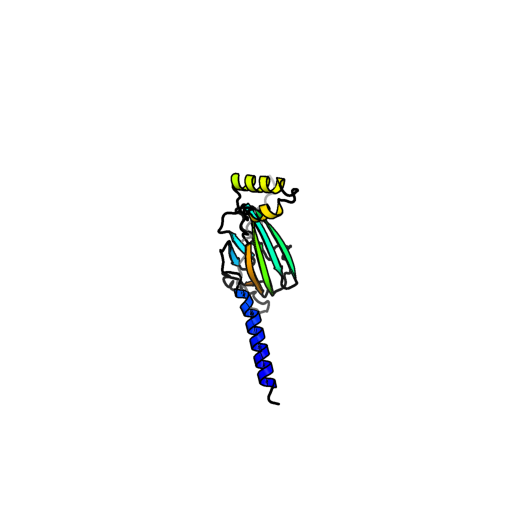89 LEU A C 1
ATOM 1411 O O . LEU A 1 189 ? 36.939 66.717 -22.110 1.00 44.59 189 LEU A O 1
ATOM 1415 N N . LEU A 1 190 ? 37.531 68.658 -21.309 1.00 46.38 190 LEU A N 1
ATOM 1416 C CA . LEU A 1 190 ? 38.355 69.718 -20.702 1.00 46.38 190 LEU A CA 1
ATOM 1417 C C . LEU A 1 190 ? 37.714 71.118 -20.932 1.00 46.38 190 LEU A C 1
ATOM 1419 O O . LEU A 1 190 ? 37.092 71.324 -21.967 1.00 46.38 190 LEU A O 1
ATOM 1423 N N . ARG A 1 191 ? 38.041 72.062 -20.026 1.00 38.75 191 ARG A N 1
ATOM 1424 C CA . ARG A 1 191 ? 38.273 73.525 -20.199 1.00 38.75 191 ARG A CA 1
ATOM 1425 C C . ARG A 1 191 ? 37.186 74.439 -20.791 1.00 38.75 191 ARG A C 1
ATOM 1427 O O . ARG A 1 191 ? 36.890 74.361 -21.975 1.00 38.75 191 ARG A O 1
ATOM 1434 N N . THR A 1 192 ? 36.839 75.477 -20.025 1.00 50.03 192 THR A N 1
ATOM 1435 C CA . THR A 1 192 ? 37.557 76.777 -20.036 1.00 50.03 192 THR A CA 1
ATOM 1436 C C . THR A 1 192 ? 37.509 77.408 -18.658 1.00 50.03 192 THR A C 1
ATOM 1438 O O . THR A 1 192 ? 36.484 77.193 -17.978 1.00 50.03 192 THR A O 1
#

Radius of gyration: 31.28 Å; chains: 1; bounding box: 55×118×76 Å

Secondary structure (DSSP, 8-state):
--SHHHHHHHHHHHHHHHHHGGGTTS-S---EEEEE-SSEEEEEE-S--SEEEEEEE-TTS-EEEEEEETT---EEETTSGGGTTPPSEEEEEEEEEPP---HHHHHHHHHHHTTTTSTTHHHHHTTS-----EEEEEEEEEETTEEE-TT---------PPP-----PPP----S-STTSSSSS-------